Protein AF-A0A832K574-F1 (afdb_monomer)

Mean predicted aligned error: 15.3 Å

Solvent-accessible surface area (backbone atoms only — not comparable to full-atom values): 11548 Å² total; per-residue (Å²): 96,79,47,76,49,76,41,96,86,41,83,43,78,48,70,61,57,82,58,96,64,89,61,90,48,75,72,45,46,54,41,43,52,54,33,51,54,49,60,74,68,49,76,64,44,80,48,78,43,62,24,55,37,65,84,54,73,67,58,57,53,50,56,58,76,48,62,94,53,56,51,40,41,30,31,28,42,60,86,44,73,74,45,43,81,77,85,73,90,83,86,65,58,74,42,59,22,16,87,87,81,52,46,42,50,67,58,45,43,52,52,51,41,50,58,62,42,70,62,87,56,65,82,92,72,62,93,63,89,74,52,74,68,45,51,50,24,52,51,50,17,52,53,22,44,51,50,22,53,50,32,59,75,71,67,51,61,67,68,61,29,51,51,28,40,45,52,15,47,30,27,50,16,62,66,76,73,42,81,58,72,60,73,62,52,54,62,58,50,72,74,51,83,87,83,132

Sequence (196 aa):
MEETANIRGFPFVFIDTAGLRQARDEVELEGIRRSRRSLEQAEVILHVCDASLPPNPLDQTLAAECAGKPRLLVHNKCDLPRKLPPATEGRVPLVEVSCLTGMGMETLKDTLRSLAWSGEIKAESLEVAINARHQDALRRARTSTVRTLEALKTGQSLDLVALDLRIAVNALGEIVGQTATEDLLDAIFSQFCIGK

Nearest PDB structures (foldseek):
  3geh-assembly1_A-2  TM=6.667E-01  e=5.161E-07  Nostoc sp. PCC 7120 = FACHB-418
  3gee-assembly1_A-2  TM=5.983E-01  e=1.875E-05  Chlorobaculum tepidum
  6g15-assembly2_B  TM=6.039E-01  e=7.631E-03  Staphylococcus aureus subsp. aureus USA300
  6g15-assembly1_A  TM=5.437E-01  e=9.189E-03  Staphylococcus aureus subsp. aureus USA300
  6g14-assembly1_B  TM=5.041E-01  e=9.777E-03  Staphylococcus aureus subsp. aureus USA300

Structure (mmCIF, N/CA/C/O backbone):
data_AF-A0A832K574-F1
#
_entry.id   AF-A0A832K574-F1
#
loop_
_atom_site.group_PDB
_atom_site.id
_atom_site.type_symbol
_atom_site.label_atom_id
_atom_site.label_alt_id
_atom_site.label_comp_id
_atom_site.label_asym_id
_atom_site.label_entity_id
_atom_site.label_seq_id
_atom_site.pdbx_PDB_ins_code
_atom_site.Cartn_x
_atom_site.Cartn_y
_atom_site.Cartn_z
_atom_site.occupancy
_atom_site.B_iso_or_equiv
_atom_site.auth_seq_id
_atom_site.auth_comp_id
_atom_site.auth_asym_id
_atom_site.auth_atom_id
_atom_site.pdbx_PDB_model_num
ATOM 1 N N . MET A 1 1 ? 4.515 14.137 -10.351 1.00 66.19 1 MET A N 1
ATOM 2 C CA . MET A 1 1 ? 3.190 13.833 -10.935 1.00 66.19 1 MET A CA 1
ATOM 3 C C . MET A 1 1 ? 2.607 12.705 -10.104 1.00 66.19 1 MET A C 1
ATOM 5 O O . MET A 1 1 ? 3.392 11.869 -9.672 1.00 66.19 1 MET A O 1
ATOM 9 N N . GLU A 1 2 ? 1.310 12.727 -9.808 1.00 83.06 2 GLU A N 1
ATOM 10 C CA . GLU A 1 2 ? 0.655 11.671 -9.026 1.00 83.06 2 GLU A CA 1
ATOM 11 C C . GLU A 1 2 ? -0.228 10.841 -9.952 1.00 83.06 2 GLU A C 1
ATOM 13 O O . GLU A 1 2 ? -1.031 11.395 -10.703 1.00 83.06 2 GLU A O 1
ATOM 18 N N . GLU A 1 3 ? -0.075 9.525 -9.900 1.00 87.12 3 GLU A N 1
ATOM 19 C CA . GLU A 1 3 ? -0.940 8.574 -10.588 1.00 87.12 3 GLU A CA 1
ATOM 20 C C . GLU A 1 3 ? -1.568 7.623 -9.580 1.00 87.12 3 GLU A C 1
ATOM 22 O O . GLU A 1 3 ? -1.003 7.351 -8.524 1.00 87.12 3 GLU A O 1
ATOM 27 N N . THR A 1 4 ? -2.747 7.097 -9.896 1.00 89.06 4 THR A N 1
ATOM 28 C CA . THR A 1 4 ? -3.432 6.139 -9.025 1.00 89.06 4 THR A CA 1
ATOM 29 C C . THR A 1 4 ? -3.679 4.841 -9.768 1.00 89.06 4 THR A C 1
ATOM 31 O O . THR A 1 4 ? -4.021 4.847 -10.950 1.00 89.06 4 THR A O 1
ATOM 34 N N . ALA A 1 5 ? -3.508 3.716 -9.080 1.00 87.75 5 ALA A N 1
ATOM 35 C CA . ALA A 1 5 ? -3.841 2.410 -9.628 1.00 87.75 5 ALA A CA 1
ATOM 36 C C . ALA A 1 5 ? -4.374 1.480 -8.542 1.00 87.75 5 ALA A C 1
ATOM 38 O O . ALA A 1 5 ? -3.949 1.531 -7.389 1.00 87.75 5 ALA A O 1
ATOM 39 N N . ASN A 1 6 ? -5.285 0.589 -8.927 1.00 86.06 6 ASN A N 1
ATOM 40 C CA . ASN A 1 6 ? -5.706 -0.510 -8.072 1.00 86.06 6 ASN A CA 1
ATOM 41 C C . ASN A 1 6 ? -4.858 -1.748 -8.390 1.00 86.06 6 ASN A C 1
ATOM 43 O O . ASN A 1 6 ? -4.897 -2.269 -9.506 1.00 86.06 6 ASN A O 1
ATOM 47 N N . ILE A 1 7 ? -4.094 -2.220 -7.407 1.00 86.88 7 ILE A N 1
ATOM 48 C CA . ILE A 1 7 ? -3.257 -3.412 -7.526 1.00 86.88 7 ILE A CA 1
ATOM 49 C C . ILE A 1 7 ? -3.792 -4.464 -6.565 1.00 86.88 7 ILE A C 1
ATOM 51 O O . ILE A 1 7 ? -3.662 -4.344 -5.352 1.00 86.88 7 ILE A O 1
ATOM 55 N N . ARG A 1 8 ? -4.392 -5.524 -7.120 1.00 85.19 8 ARG A N 1
ATOM 56 C CA . ARG A 1 8 ? -4.940 -6.656 -6.350 1.00 85.19 8 ARG A CA 1
ATOM 57 C C . ARG A 1 8 ? -5.909 -6.231 -5.229 1.00 85.19 8 ARG A C 1
ATOM 59 O O . ARG A 1 8 ? -5.909 -6.838 -4.163 1.00 85.19 8 ARG A O 1
ATOM 66 N N . GLY A 1 9 ? -6.720 -5.201 -5.468 1.00 79.56 9 GLY A N 1
ATOM 67 C CA . GLY A 1 9 ? -7.687 -4.676 -4.499 1.00 79.56 9 GLY A CA 1
ATOM 68 C C . GLY A 1 9 ? -7.156 -3.534 -3.629 1.00 79.56 9 GLY A C 1
ATOM 69 O O . GLY A 1 9 ? -7.948 -2.904 -2.935 1.00 79.56 9 GLY A O 1
ATOM 70 N N . PHE A 1 10 ? -5.859 -3.222 -3.695 1.00 81.31 10 PHE A N 1
ATOM 71 C CA . PHE A 1 10 ? -5.243 -2.135 -2.937 1.00 81.31 10 PHE A CA 1
ATOM 72 C C . PHE A 1 10 ? -5.127 -0.867 -3.788 1.00 81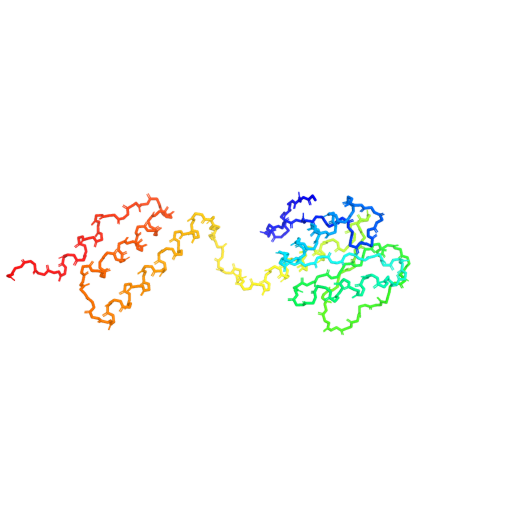.31 10 PHE A C 1
ATOM 74 O O . PHE A 1 10 ? -4.572 -0.934 -4.890 1.00 81.31 10 PHE A O 1
ATOM 81 N N . PRO A 1 11 ? -5.619 0.289 -3.311 1.00 87.12 11 PRO A N 1
ATOM 82 C CA . PRO A 1 11 ? -5.375 1.564 -3.967 1.00 87.12 11 PRO A CA 1
ATOM 83 C C . PRO A 1 11 ? -3.933 2.014 -3.703 1.00 87.12 11 PRO A C 1
ATOM 85 O O . PRO A 1 11 ? -3.531 2.200 -2.559 1.00 87.12 11 PRO A O 1
ATOM 88 N N . PHE A 1 12 ? -3.166 2.214 -4.768 1.00 88.50 12 PHE A N 1
ATOM 89 C CA . PHE A 1 12 ? -1.830 2.797 -4.720 1.00 88.50 12 PHE A CA 1
ATOM 90 C C . PHE A 1 12 ? -1.845 4.183 -5.355 1.00 88.50 12 PHE A C 1
ATOM 92 O O . PHE A 1 12 ? -2.418 4.370 -6.431 1.00 88.50 12 PHE A O 1
ATOM 99 N N . VAL A 1 13 ? -1.175 5.131 -4.700 1.00 90.69 13 VAL A N 1
ATOM 100 C CA . VAL A 1 13 ? -0.847 6.446 -5.256 1.00 90.69 13 VAL A CA 1
ATOM 101 C C . VAL A 1 13 ? 0.645 6.449 -5.571 1.00 90.69 13 VAL A C 1
ATOM 103 O O . VAL A 1 13 ? 1.485 6.386 -4.675 1.00 90.69 13 VAL A O 1
ATOM 106 N N . PHE A 1 14 ? 0.976 6.475 -6.855 1.00 89.69 14 PHE A N 1
ATOM 107 C CA . PHE A 1 14 ? 2.339 6.552 -7.354 1.00 89.69 14 PHE A CA 1
ATOM 108 C C . PHE A 1 14 ? 2.743 8.010 -7.492 1.00 89.69 14 PHE A C 1
ATOM 110 O O . PHE A 1 14 ? 2.158 8.760 -8.270 1.00 89.69 14 PHE A O 1
ATOM 117 N N . ILE A 1 15 ? 3.766 8.400 -6.740 1.00 86.75 15 ILE A N 1
ATOM 118 C CA . ILE A 1 15 ? 4.358 9.728 -6.834 1.00 86.75 15 ILE A CA 1
ATOM 119 C C . ILE A 1 15 ? 5.657 9.591 -7.610 1.00 86.75 15 ILE A C 1
ATOM 121 O O . ILE A 1 15 ? 6.616 8.983 -7.132 1.00 86.75 15 ILE A O 1
ATOM 125 N N . ASP A 1 16 ? 5.686 10.162 -8.810 1.00 80.94 16 ASP A N 1
ATOM 126 C CA . ASP A 1 16 ? 6.912 10.207 -9.592 1.00 80.94 16 ASP A CA 1
ATOM 127 C C . ASP A 1 16 ? 7.914 11.166 -8.934 1.00 80.94 16 ASP A C 1
ATOM 129 O O . ASP A 1 16 ? 7.613 12.344 -8.698 1.00 80.94 16 ASP A O 1
ATOM 133 N N . THR A 1 17 ? 9.105 10.651 -8.634 1.00 72.94 17 THR A N 1
ATOM 134 C CA . THR A 1 17 ? 10.235 11.466 -8.178 1.00 72.94 17 THR A CA 1
ATOM 135 C C . THR A 1 17 ? 11.005 11.881 -9.417 1.00 72.94 17 THR A C 1
ATOM 137 O O . THR A 1 17 ? 11.243 11.050 -10.285 1.00 72.94 17 THR A O 1
ATOM 140 N N . ALA A 1 18 ? 11.436 13.137 -9.518 1.00 58.12 18 ALA A N 1
ATOM 141 C CA . ALA A 1 18 ? 12.085 13.672 -10.724 1.00 58.12 18 ALA A CA 1
ATOM 142 C C . ALA A 1 18 ? 13.471 13.047 -11.045 1.00 58.12 18 ALA A C 1
ATOM 144 O O . ALA A 1 18 ? 14.272 13.627 -11.771 1.00 58.12 18 ALA A O 1
ATOM 145 N N . GLY A 1 19 ? 13.780 11.865 -10.504 1.00 59.78 19 GLY A N 1
ATOM 146 C CA . GLY A 1 19 ? 15.111 11.304 -10.397 1.00 59.78 19 GLY A CA 1
ATOM 147 C C . GLY A 1 19 ? 15.879 12.033 -9.300 1.00 59.78 19 GLY A C 1
ATOM 148 O O . GLY A 1 19 ? 16.098 13.237 -9.358 1.00 59.78 19 GLY A O 1
ATOM 149 N N . LEU A 1 20 ? 16.330 11.305 -8.284 1.00 58.47 20 LEU A N 1
ATOM 150 C CA . LEU A 1 20 ? 17.141 11.866 -7.199 1.00 58.47 20 LEU A CA 1
ATOM 151 C C . LEU A 1 20 ? 18.612 11.984 -7.636 1.00 58.47 20 LEU A C 1
ATOM 153 O O . LEU A 1 20 ? 19.505 11.344 -7.086 1.00 58.47 20 LEU A O 1
ATOM 157 N N . ARG A 1 21 ? 18.859 12.749 -8.702 1.00 56.97 21 ARG A N 1
ATOM 158 C CA . ARG A 1 21 ? 20.202 13.030 -9.234 1.00 56.97 21 ARG A CA 1
ATOM 159 C C . ARG A 1 21 ? 20.696 14.384 -8.717 1.00 56.97 21 ARG A C 1
ATOM 161 O O . ARG A 1 21 ? 19.916 15.172 -8.197 1.00 56.97 21 ARG A O 1
ATOM 168 N N . GLN A 1 22 ? 21.998 14.651 -8.838 1.00 52.78 22 GLN A N 1
ATOM 169 C CA . GLN A 1 22 ? 22.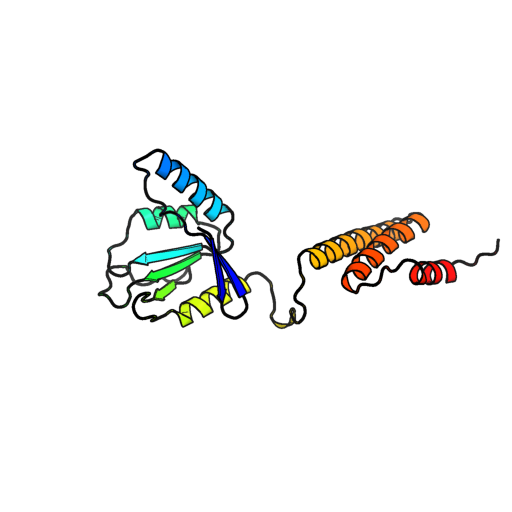557 15.970 -8.517 1.00 52.78 22 GLN A CA 1
ATOM 170 C C . GLN A 1 22 ? 21.972 17.041 -9.448 1.00 52.78 22 GLN A C 1
ATOM 172 O O . GLN A 1 22 ? 22.061 16.897 -10.668 1.00 52.78 22 GLN A O 1
ATOM 177 N N . ALA A 1 23 ? 21.420 18.101 -8.850 1.00 52.38 23 ALA A N 1
ATOM 178 C CA . ALA A 1 23 ? 20.881 19.252 -9.565 1.00 52.38 23 ALA A CA 1
ATOM 179 C C . ALA A 1 23 ? 21.963 19.957 -10.386 1.00 52.38 23 ALA A C 1
ATOM 181 O O . ALA A 1 23 ? 23.080 20.163 -9.905 1.00 52.38 23 ALA A O 1
ATOM 182 N N . ARG A 1 24 ? 21.600 20.373 -11.594 1.00 54.22 24 ARG A N 1
ATOM 183 C CA . ARG A 1 24 ? 22.390 21.233 -12.474 1.00 54.22 24 ARG A CA 1
ATOM 184 C C . ARG A 1 24 ? 21.865 22.671 -12.486 1.00 54.22 24 ARG A C 1
ATOM 186 O O . ARG A 1 24 ? 22.665 23.558 -12.739 1.00 54.22 24 ARG A O 1
ATOM 193 N N . ASP A 1 25 ? 20.592 22.890 -12.130 1.00 57.97 25 ASP A N 1
ATOM 194 C CA . ASP A 1 25 ? 19.932 24.208 -12.087 1.00 57.97 25 ASP A CA 1
ATOM 195 C C . ASP A 1 25 ? 18.935 24.369 -10.914 1.00 57.97 25 ASP A C 1
ATOM 197 O O . ASP A 1 25 ? 18.502 23.399 -10.286 1.00 57.97 25 ASP A O 1
ATOM 201 N N . GLU A 1 26 ? 18.521 25.612 -10.630 1.00 62.22 26 GLU A N 1
ATOM 202 C CA . GLU A 1 26 ? 17.614 25.979 -9.521 1.00 62.22 26 GLU A CA 1
ATOM 203 C C . GLU A 1 26 ? 16.232 25.298 -9.584 1.00 62.22 26 GLU A C 1
ATOM 205 O O . GLU A 1 26 ? 15.664 24.933 -8.551 1.00 62.22 26 GLU A O 1
ATOM 210 N N . VAL A 1 27 ? 15.701 25.068 -10.789 1.00 64.44 27 VAL A N 1
ATOM 211 C CA . VAL A 1 27 ? 14.436 24.333 -10.989 1.00 64.44 27 VAL A CA 1
ATOM 212 C C . VAL A 1 27 ? 14.586 22.865 -10.571 1.00 64.44 27 VAL A C 1
ATOM 214 O O . VAL A 1 27 ? 13.681 22.280 -9.974 1.00 64.44 27 VAL A O 1
ATOM 217 N N . GLU A 1 28 ? 15.753 22.276 -10.832 1.00 66.50 28 GLU A N 1
ATOM 218 C CA . GLU A 1 28 ? 16.068 20.890 -10.483 1.00 66.50 28 GLU A CA 1
ATOM 219 C C . GLU A 1 28 ? 16.279 20.736 -8.967 1.00 66.50 28 GLU A C 1
ATOM 221 O O . GLU A 1 28 ? 15.849 19.748 -8.374 1.00 66.50 28 GLU A O 1
ATOM 226 N N . LEU A 1 29 ? 16.823 21.764 -8.304 1.00 70.12 29 LEU A N 1
ATOM 227 C CA . LEU A 1 29 ? 16.909 21.864 -6.841 1.00 70.12 29 LEU A CA 1
ATOM 228 C C . LEU A 1 29 ? 15.532 21.797 -6.160 1.00 70.12 29 LEU A C 1
ATOM 230 O O . LEU A 1 29 ? 15.360 21.061 -5.183 1.00 70.12 29 LEU A O 1
ATOM 234 N N . GLU A 1 30 ? 14.540 22.525 -6.676 1.00 70.88 30 GLU A N 1
ATOM 235 C CA . GLU A 1 30 ? 13.166 22.453 -6.164 1.00 70.88 30 GLU A CA 1
ATOM 236 C C . GLU A 1 30 ? 12.519 21.087 -6.468 1.00 70.88 30 GLU A C 1
ATOM 238 O O . GLU A 1 30 ? 11.806 20.528 -5.628 1.00 70.88 30 GLU A O 1
ATOM 243 N N . GLY A 1 31 ? 12.844 20.485 -7.618 1.00 69.94 31 GLY A N 1
ATOM 244 C CA . GLY A 1 31 ? 12.457 19.113 -7.962 1.00 69.94 31 GLY A CA 1
ATOM 245 C C . GLY A 1 31 ? 12.987 18.065 -6.974 1.00 69.94 31 GLY A C 1
ATOM 246 O O . GLY A 1 31 ? 12.243 17.176 -6.544 1.00 69.94 31 GLY A O 1
ATOM 247 N N . ILE A 1 32 ? 14.240 18.201 -6.533 1.00 72.44 32 ILE A N 1
ATOM 248 C CA . ILE A 1 32 ? 14.848 17.326 -5.520 1.00 72.44 32 ILE A CA 1
ATOM 249 C C . ILE A 1 32 ? 14.190 17.529 -4.154 1.00 72.44 32 ILE A C 1
ATOM 251 O O . ILE A 1 32 ? 13.885 16.547 -3.476 1.00 72.44 32 ILE A O 1
ATOM 255 N N . ARG A 1 33 ? 13.918 18.777 -3.745 1.00 75.06 33 ARG A N 1
ATOM 256 C CA . ARG A 1 33 ? 13.219 19.058 -2.476 1.00 75.06 33 ARG A CA 1
ATOM 257 C C . ARG A 1 33 ? 11.840 18.408 -2.431 1.00 75.06 33 ARG A C 1
ATOM 259 O O . ARG A 1 33 ? 11.503 17.760 -1.440 1.00 75.06 33 ARG A O 1
ATOM 266 N N . ARG A 1 34 ? 11.063 18.530 -3.511 1.00 76.69 34 ARG A N 1
ATOM 267 C CA . ARG A 1 34 ? 9.754 17.869 -3.636 1.00 76.69 34 ARG A CA 1
ATOM 268 C C . ARG A 1 34 ? 9.872 16.346 -3.612 1.00 76.69 34 ARG A C 1
ATOM 270 O O . ARG A 1 34 ? 9.084 15.689 -2.933 1.00 76.69 34 ARG A O 1
ATOM 277 N N . SER A 1 35 ? 10.878 15.794 -4.288 1.00 78.19 35 SER A N 1
ATOM 278 C CA . SER A 1 35 ? 11.135 14.350 -4.297 1.00 78.19 35 SER A CA 1
ATOM 279 C C . SER A 1 35 ? 11.495 13.827 -2.900 1.00 78.19 35 SER A C 1
ATOM 281 O O . SER A 1 35 ? 10.954 12.810 -2.478 1.00 78.19 35 SER A O 1
ATOM 283 N N . ARG A 1 36 ? 12.315 14.557 -2.129 1.00 78.12 36 ARG A N 1
ATOM 284 C CA . ARG A 1 36 ? 12.644 14.207 -0.734 1.00 78.12 36 ARG A CA 1
ATOM 285 C C . ARG A 1 36 ? 11.432 14.253 0.195 1.00 78.12 36 ARG A C 1
ATOM 287 O O . ARG A 1 36 ? 11.224 13.311 0.949 1.00 78.12 36 ARG A O 1
ATOM 294 N N . ARG A 1 37 ? 10.581 15.280 0.092 1.00 80.31 37 ARG A N 1
ATOM 295 C CA . ARG A 1 37 ? 9.325 15.332 0.866 1.00 80.31 37 ARG A CA 1
ATOM 296 C C . ARG A 1 37 ? 8.401 14.156 0.530 1.00 80.31 37 ARG A C 1
ATOM 298 O O . ARG A 1 37 ? 7.780 13.582 1.417 1.00 80.31 37 ARG A O 1
ATOM 305 N N . SER A 1 38 ? 8.339 13.778 -0.746 1.00 82.25 38 SER A N 1
ATOM 306 C CA . SER A 1 38 ? 7.547 12.625 -1.190 1.00 82.25 38 SER A CA 1
ATOM 307 C C . SER A 1 38 ? 8.099 11.319 -0.610 1.00 82.25 38 SER A C 1
ATOM 309 O O . SER A 1 38 ? 7.333 10.504 -0.105 1.00 82.25 38 SER A O 1
ATOM 311 N N . LEU A 1 39 ? 9.428 11.150 -0.581 1.00 80.38 39 LEU A N 1
ATOM 312 C CA . LEU A 1 39 ? 10.076 10.019 0.092 1.00 80.38 39 LEU A CA 1
ATOM 313 C C . LEU A 1 39 ? 9.783 9.986 1.594 1.00 80.38 39 LEU A C 1
ATOM 315 O O . LEU A 1 39 ? 9.558 8.905 2.128 1.00 80.38 39 LEU A O 1
ATOM 319 N N . GLU A 1 40 ? 9.752 11.132 2.283 1.00 80.19 40 GLU A N 1
ATOM 320 C CA . GLU A 1 40 ? 9.408 11.231 3.713 1.00 80.19 40 GLU A CA 1
ATOM 321 C C . GLU A 1 40 ? 7.956 10.837 4.007 1.00 80.19 40 GLU A C 1
ATOM 323 O O . GLU A 1 40 ? 7.687 10.255 5.058 1.00 80.19 40 GLU A O 1
ATOM 328 N N . GLN A 1 41 ? 7.032 11.075 3.078 1.00 82.25 41 GLN A N 1
ATOM 329 C CA . GLN A 1 41 ? 5.618 10.714 3.226 1.00 82.25 41 GLN A CA 1
ATOM 330 C C . GLN A 1 41 ? 5.296 9.304 2.715 1.00 82.25 41 GLN A C 1
ATOM 332 O O . GLN A 1 41 ? 4.298 8.725 3.129 1.00 82.25 41 GLN A O 1
ATOM 337 N N . ALA A 1 42 ? 6.143 8.731 1.855 1.00 84.88 42 ALA A N 1
ATOM 338 C CA . ALA A 1 42 ? 5.905 7.422 1.261 1.00 84.88 42 ALA A CA 1
ATOM 339 C C . ALA A 1 42 ? 5.829 6.300 2.311 1.00 84.88 42 ALA A C 1
ATOM 341 O O . ALA A 1 42 ? 6.722 6.159 3.156 1.00 84.88 42 ALA A O 1
ATOM 342 N N . GLU A 1 43 ? 4.787 5.476 2.202 1.00 85.81 43 GLU A N 1
ATOM 343 C CA . GLU A 1 43 ? 4.595 4.251 2.992 1.00 85.81 43 GLU A CA 1
ATOM 344 C C . GLU A 1 43 ? 5.422 3.081 2.440 1.00 85.81 43 GLU A C 1
ATOM 346 O O . GLU A 1 43 ? 5.911 2.244 3.195 1.00 85.81 43 GLU A O 1
ATOM 351 N N . VAL A 1 44 ? 5.624 3.048 1.119 1.00 87.38 44 VAL A N 1
ATOM 352 C CA . VAL A 1 44 ? 6.452 2.061 0.417 1.00 87.38 44 VAL A CA 1
ATOM 353 C C . VAL A 1 44 ? 7.291 2.770 -0.640 1.00 87.38 44 VAL A C 1
ATOM 355 O O . VAL A 1 44 ? 6.794 3.620 -1.375 1.00 87.38 44 VAL A O 1
ATOM 358 N N . ILE A 1 45 ? 8.567 2.398 -0.739 1.00 88.56 45 ILE A N 1
ATOM 359 C CA . ILE A 1 45 ? 9.507 2.949 -1.720 1.00 88.56 45 ILE A CA 1
ATOM 360 C C . ILE A 1 45 ? 9.751 1.924 -2.825 1.00 88.56 45 ILE A C 1
ATOM 362 O O . ILE A 1 45 ? 10.265 0.835 -2.563 1.00 88.56 45 ILE A O 1
ATOM 366 N N . LEU A 1 46 ? 9.427 2.293 -4.065 1.00 89.56 46 LEU A N 1
ATOM 367 C CA . LEU A 1 46 ? 9.724 1.501 -5.257 1.00 89.56 46 LEU A CA 1
ATOM 368 C C . LEU A 1 46 ? 11.053 1.958 -5.869 1.00 89.56 46 LEU A C 1
ATOM 370 O O . LEU A 1 46 ? 11.111 2.964 -6.573 1.00 89.56 46 LEU A O 1
ATOM 374 N N . HIS A 1 47 ? 12.136 1.236 -5.589 1.00 88.38 47 HIS A N 1
ATOM 375 C CA . HIS A 1 47 ? 13.466 1.578 -6.093 1.00 88.38 47 HIS A CA 1
ATOM 376 C C . HIS A 1 47 ? 13.723 0.841 -7.405 1.00 88.38 47 HIS A C 1
ATOM 378 O O . HIS A 1 47 ? 14.022 -0.349 -7.404 1.00 88.38 47 HIS A O 1
ATOM 384 N N . VAL A 1 48 ? 13.590 1.549 -8.526 1.00 89.25 48 VAL A N 1
ATOM 385 C CA . VAL A 1 48 ? 13.759 0.973 -9.866 1.00 89.25 48 VAL A CA 1
ATOM 386 C C . VAL A 1 48 ? 15.190 1.179 -10.366 1.00 89.25 48 VAL A C 1
ATOM 388 O O . VAL A 1 48 ? 15.628 2.311 -10.556 1.00 89.25 48 VAL A O 1
ATOM 391 N N . CYS A 1 49 ? 15.892 0.080 -10.632 1.00 87.88 49 CYS A N 1
ATOM 392 C CA . CYS A 1 49 ? 17.243 0.049 -11.187 1.00 87.88 49 CYS A CA 1
ATOM 393 C C . CYS A 1 49 ? 17.246 -0.626 -12.564 1.00 87.88 49 CYS A C 1
ATOM 395 O O . CYS A 1 49 ? 16.458 -1.529 -12.833 1.00 87.88 49 CYS A O 1
ATOM 397 N N . ASP A 1 50 ? 18.159 -0.212 -13.438 1.00 90.94 50 ASP A N 1
ATOM 398 C CA . ASP A 1 50 ? 18.374 -0.847 -14.740 1.00 90.94 50 ASP A CA 1
ATOM 399 C C . ASP A 1 50 ? 19.329 -2.043 -14.596 1.00 90.94 50 ASP A C 1
ATOM 401 O O . ASP A 1 50 ? 20.520 -1.864 -14.341 1.00 90.94 50 ASP A O 1
ATOM 405 N N . ALA A 1 51 ? 18.818 -3.261 -14.786 1.00 91.94 51 ALA A N 1
ATOM 406 C CA . ALA A 1 51 ? 19.580 -4.503 -14.662 1.00 91.94 51 ALA A CA 1
ATOM 407 C C . ALA A 1 51 ? 20.697 -4.655 -15.705 1.00 91.94 51 ALA A C 1
ATOM 409 O O . ALA A 1 51 ? 21.629 -5.437 -15.494 1.00 91.94 51 ALA A O 1
ATOM 410 N N . SER A 1 52 ? 20.616 -3.914 -16.814 1.00 92.00 52 SER A N 1
ATOM 411 C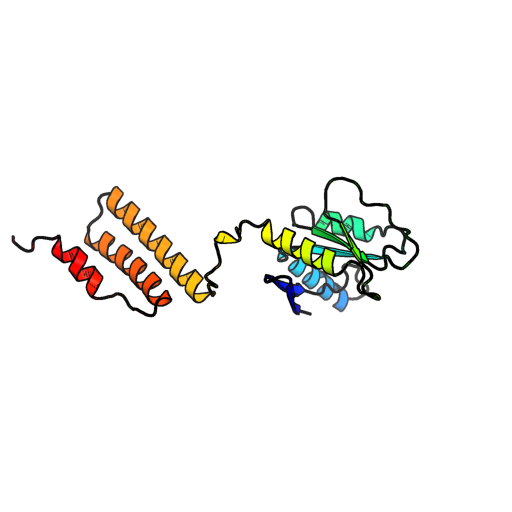 CA . SER A 1 52 ? 21.566 -3.968 -17.931 1.00 92.00 52 SER A CA 1
ATOM 412 C C . SER A 1 52 ? 22.791 -3.065 -17.750 1.00 92.00 52 SER A C 1
ATOM 414 O O . SER A 1 52 ? 23.718 -3.091 -18.570 1.00 92.00 52 SER A O 1
ATOM 416 N N . LEU A 1 53 ? 22.822 -2.277 -16.671 1.00 90.69 53 LEU A N 1
ATOM 417 C CA . LEU A 1 53 ? 23.901 -1.351 -16.333 1.00 90.69 53 LEU A CA 1
ATOM 418 C C . LEU A 1 53 ? 24.679 -1.817 -15.090 1.00 90.69 53 LEU A C 1
ATOM 420 O O . LEU A 1 53 ? 24.143 -2.553 -14.261 1.00 90.69 53 LEU A O 1
ATOM 424 N N . PRO A 1 54 ? 25.963 -1.433 -14.954 1.00 87.00 54 PRO A N 1
ATOM 425 C CA . PRO A 1 54 ? 26.702 -1.668 -13.718 1.00 87.00 54 PRO A CA 1
ATOM 426 C C . PRO A 1 54 ? 26.089 -0.865 -12.553 1.00 87.00 54 PRO A C 1
ATOM 428 O O . PRO A 1 54 ? 25.411 0.137 -12.796 1.00 87.00 54 PRO A O 1
ATOM 431 N N . PRO A 1 55 ? 26.353 -1.259 -11.292 1.00 82.44 55 PRO A N 1
ATOM 432 C CA . PRO A 1 55 ? 25.839 -0.560 -10.117 1.00 82.44 55 PRO A CA 1
ATOM 433 C C . PRO A 1 55 ? 26.158 0.936 -10.145 1.00 82.44 55 PRO A C 1
ATOM 435 O O . PRO A 1 55 ? 27.316 1.330 -10.298 1.00 82.44 55 PRO A O 1
ATOM 438 N N . ASN A 1 56 ? 25.137 1.770 -9.963 1.00 79.38 56 ASN A N 1
ATOM 439 C CA . ASN A 1 56 ? 25.307 3.211 -9.862 1.00 79.38 56 ASN A CA 1
ATOM 440 C C . ASN 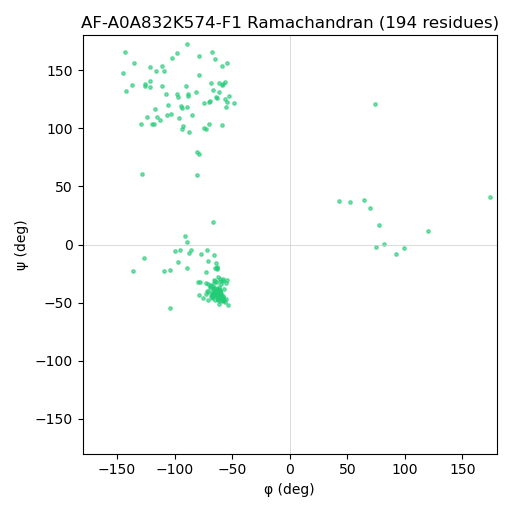A 1 56 ? 25.575 3.597 -8.394 1.00 79.38 56 ASN A C 1
ATOM 442 O O . ASN A 1 56 ? 24.778 3.243 -7.524 1.00 79.38 56 ASN A O 1
ATOM 446 N N . PRO A 1 57 ? 26.645 4.352 -8.085 1.00 74.50 57 PRO A N 1
ATOM 447 C CA . PRO A 1 57 ? 26.897 4.846 -6.731 1.00 74.50 57 PRO A CA 1
ATOM 448 C C . PRO A 1 57 ? 25.721 5.629 -6.122 1.00 74.50 57 PRO A C 1
ATOM 450 O O . PRO A 1 57 ? 25.503 5.553 -4.915 1.00 74.50 57 PRO A O 1
ATOM 453 N N . LEU A 1 58 ? 24.919 6.320 -6.945 1.00 71.75 58 LEU A N 1
ATOM 454 C CA . LEU A 1 58 ? 23.723 7.038 -6.484 1.00 71.75 58 LEU A CA 1
ATOM 455 C C . LEU A 1 58 ? 22.662 6.098 -5.890 1.00 71.75 58 LEU A C 1
ATOM 457 O O . LEU A 1 58 ? 21.991 6.475 -4.932 1.00 71.75 58 LEU A O 1
ATOM 461 N N . ASP A 1 59 ? 22.545 4.864 -6.390 1.00 74.06 59 ASP A N 1
ATOM 462 C CA . ASP A 1 59 ? 21.596 3.883 -5.848 1.00 74.06 59 ASP A CA 1
ATOM 463 C C . ASP A 1 59 ? 21.961 3.481 -4.412 1.00 74.06 59 ASP A C 1
ATOM 465 O O . ASP A 1 59 ? 21.078 3.212 -3.598 1.00 74.06 59 ASP A O 1
ATOM 469 N N . GLN A 1 60 ? 23.252 3.494 -4.062 1.00 70.12 60 GLN A N 1
ATOM 470 C CA . GLN A 1 60 ? 23.707 3.213 -2.697 1.00 70.12 60 GLN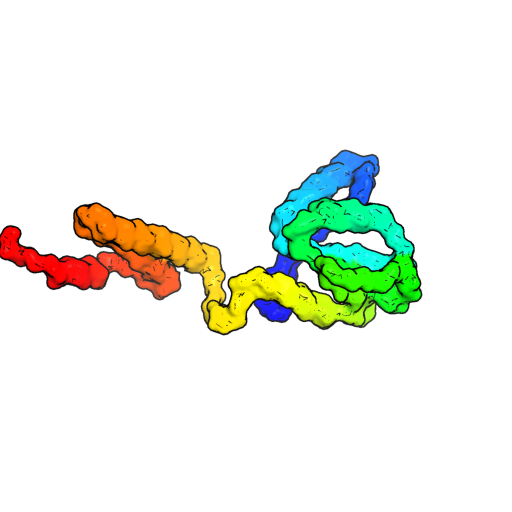 A CA 1
ATOM 471 C C . GLN A 1 60 ? 23.357 4.358 -1.742 1.00 70.12 60 GLN A C 1
ATOM 473 O O . GLN A 1 60 ? 22.926 4.112 -0.616 1.00 70.12 60 GLN A O 1
ATOM 478 N N . THR A 1 61 ? 23.491 5.608 -2.195 1.00 72.06 61 THR A N 1
ATOM 479 C CA . THR A 1 61 ? 23.085 6.787 -1.417 1.00 72.06 61 THR A CA 1
ATOM 480 C C . THR A 1 61 ? 21.581 6.777 -1.158 1.00 72.06 61 THR A C 1
ATOM 482 O O . THR A 1 61 ? 21.156 6.954 -0.019 1.00 72.06 61 THR A O 1
ATOM 485 N N . LEU A 1 62 ? 20.775 6.471 -2.177 1.00 72.75 62 LEU A N 1
ATOM 486 C CA . LEU A 1 62 ? 19.324 6.335 -2.033 1.00 72.75 62 LEU A CA 1
ATOM 487 C C . LEU A 1 62 ? 18.933 5.199 -1.103 1.00 72.75 62 LEU A C 1
ATOM 489 O O . LEU A 1 62 ? 18.037 5.353 -0.274 1.00 72.75 62 LEU A O 1
ATOM 493 N N . ALA A 1 63 ? 19.643 4.075 -1.180 1.00 72.75 63 ALA A N 1
ATOM 494 C CA . ALA A 1 63 ? 19.415 2.969 -0.272 1.00 72.75 63 ALA A CA 1
ATOM 495 C C . ALA A 1 63 ? 19.637 3.359 1.201 1.00 72.75 63 ALA A C 1
ATOM 497 O O . ALA A 1 63 ? 18.951 2.805 2.063 1.00 72.75 63 ALA A O 1
ATOM 498 N N . ALA A 1 64 ? 20.556 4.293 1.476 1.00 73.75 64 ALA A N 1
ATOM 499 C CA . ALA A 1 64 ? 20.798 4.846 2.805 1.00 73.75 64 ALA A CA 1
ATOM 500 C C . ALA A 1 64 ? 19.754 5.904 3.207 1.00 73.75 64 ALA A C 1
ATOM 502 O O . ALA A 1 64 ? 19.253 5.847 4.326 1.00 73.75 64 ALA A O 1
ATOM 503 N N . GLU A 1 65 ? 19.372 6.818 2.304 1.00 73.06 65 GLU A N 1
ATOM 504 C CA . GLU A 1 65 ? 18.316 7.820 2.557 1.00 73.06 65 GLU A CA 1
ATOM 505 C C . GLU A 1 65 ? 16.953 7.161 2.853 1.00 73.06 65 GLU A C 1
ATOM 507 O O . GLU A 1 65 ? 16.150 7.687 3.616 1.00 73.06 65 GLU A O 1
ATOM 512 N N . CYS A 1 66 ? 16.711 5.975 2.290 1.00 72.56 66 CYS A N 1
ATOM 513 C CA . CYS A 1 66 ? 15.481 5.203 2.468 1.00 72.56 66 CYS A CA 1
ATOM 514 C C . CYS A 1 66 ? 15.533 4.210 3.649 1.00 72.56 66 CYS A C 1
ATOM 516 O O . CYS A 1 66 ? 14.644 3.362 3.778 1.00 72.56 66 CYS A O 1
ATOM 518 N N . ALA A 1 67 ? 16.582 4.241 4.477 1.00 70.06 67 ALA A N 1
ATOM 519 C CA . ALA A 1 67 ? 16.733 3.311 5.592 1.00 70.06 67 ALA A CA 1
ATOM 520 C C . ALA A 1 67 ? 15.607 3.500 6.629 1.00 70.06 67 ALA A C 1
ATOM 522 O O . ALA A 1 67 ? 15.373 4.602 7.114 1.00 70.06 67 ALA A O 1
ATOM 523 N N . GLY A 1 68 ? 14.912 2.412 6.978 1.00 73.75 68 GLY A N 1
ATOM 524 C CA . GLY A 1 68 ? 13.810 2.419 7.953 1.00 73.75 68 GLY A CA 1
ATOM 525 C C . GLY A 1 68 ? 12.402 2.451 7.352 1.00 73.75 68 GLY A C 1
ATOM 526 O O . GLY A 1 68 ? 11.435 2.348 8.102 1.00 73.75 68 GLY A O 1
ATOM 527 N N . LYS A 1 69 ? 12.268 2.532 6.022 1.00 79.25 69 LYS A N 1
ATOM 528 C CA . LYS A 1 69 ? 10.981 2.418 5.320 1.00 79.25 69 LYS A CA 1
ATOM 529 C C . LYS A 1 69 ? 10.867 1.104 4.542 1.00 79.25 69 LYS A C 1
ATOM 531 O O . LYS A 1 69 ? 11.888 0.614 4.048 1.00 79.25 69 LYS A O 1
ATOM 536 N N . PRO A 1 70 ? 9.653 0.542 4.383 1.00 84.19 70 PRO A N 1
ATOM 537 C CA . PRO A 1 70 ? 9.420 -0.565 3.464 1.00 84.19 70 PRO A CA 1
ATOM 538 C C . PRO A 1 70 ? 9.908 -0.204 2.059 1.00 84.19 70 PRO A C 1
ATOM 540 O O . PRO A 1 70 ? 9.493 0.797 1.473 1.00 84.19 70 PRO A O 1
ATOM 543 N N . ARG A 1 71 ? 10.812 -1.018 1.516 1.00 86.00 71 ARG A N 1
ATOM 544 C CA . ARG A 1 71 ? 11.415 -0.806 0.198 1.00 86.00 71 ARG A CA 1
ATOM 545 C C . ARG A 1 71 ? 11.228 -2.049 -0.657 1.00 86.00 71 ARG A C 1
ATOM 547 O O . ARG A 1 71 ? 11.433 -3.157 -0.174 1.00 86.00 71 ARG A O 1
ATOM 554 N N . LEU A 1 72 ? 10.895 -1.848 -1.925 1.00 89.19 72 LEU A N 1
ATOM 555 C CA . LEU A 1 72 ? 10.879 -2.871 -2.961 1.00 89.19 72 LEU A CA 1
ATOM 556 C C . LEU A 1 72 ? 11.910 -2.508 -4.022 1.00 89.19 72 LEU A C 1
ATOM 558 O O . LEU A 1 72 ? 11.793 -1.469 -4.671 1.00 89.19 72 LEU A O 1
ATOM 562 N N . LEU A 1 73 ? 12.923 -3.354 -4.182 1.00 89.56 73 LEU A N 1
ATOM 563 C CA . LEU A 1 73 ? 13.897 -3.208 -5.254 1.00 89.56 73 LEU A CA 1
ATOM 564 C C . LEU A 1 73 ? 13.310 -3.804 -6.539 1.00 89.56 73 LEU A C 1
ATOM 566 O O . LEU A 1 73 ? 12.790 -4.920 -6.535 1.00 89.56 73 LEU A O 1
ATOM 570 N N . VAL A 1 74 ? 13.392 -3.061 -7.638 1.00 91.88 74 VAL A N 1
ATOM 571 C CA . VAL A 1 74 ? 12.892 -3.475 -8.950 1.00 91.88 74 VAL A CA 1
ATOM 572 C C . VAL A 1 74 ? 14.025 -3.400 -9.955 1.00 91.88 74 VAL A C 1
ATOM 574 O O . VAL A 1 74 ? 14.465 -2.319 -10.332 1.00 91.88 74 VAL A O 1
ATOM 577 N N . HIS A 1 75 ? 14.492 -4.552 -10.414 1.00 92.81 75 HIS A N 1
ATOM 578 C CA . HIS A 1 75 ? 15.460 -4.639 -11.500 1.00 92.81 75 HIS A CA 1
ATOM 579 C C . HIS A 1 75 ? 14.711 -4.660 -12.832 1.00 92.81 75 HIS A C 1
ATOM 581 O O . HIS A 1 75 ? 14.223 -5.701 -13.266 1.00 92.81 75 HIS A O 1
ATOM 587 N N . ASN A 1 76 ? 14.594 -3.493 -13.459 1.00 93.31 76 ASN A N 1
ATOM 588 C CA . ASN A 1 76 ? 13.989 -3.337 -14.773 1.00 93.31 76 ASN A CA 1
ATOM 589 C C . ASN A 1 76 ? 14.961 -3.755 -15.891 1.00 93.31 76 ASN A C 1
ATOM 591 O O . ASN A 1 76 ? 16.176 -3.768 -15.702 1.00 93.31 76 ASN A O 1
ATOM 595 N N . LYS A 1 77 ? 14.417 -4.014 -17.083 1.00 94.81 77 LYS A N 1
ATOM 596 C CA . LYS A 1 77 ? 15.125 -4.456 -18.291 1.00 94.81 77 LYS A CA 1
ATOM 597 C C . LYS A 1 77 ? 15.777 -5.832 -18.146 1.00 94.81 77 LYS A C 1
ATOM 599 O O . LYS A 1 77 ? 16.872 -6.060 -18.656 1.00 94.81 77 LYS A O 1
ATOM 604 N N . CYS A 1 78 ? 15.109 -6.762 -17.457 1.00 93.19 78 CYS A N 1
ATOM 605 C CA . CYS A 1 78 ? 15.577 -8.149 -17.345 1.00 93.19 78 CYS A CA 1
ATOM 606 C C . CYS A 1 78 ? 15.575 -8.917 -18.684 1.00 93.19 78 CYS A C 1
ATOM 608 O O . CYS A 1 78 ? 16.134 -10.006 -18.766 1.00 93.19 78 CYS A O 1
ATOM 610 N N . ASP A 1 79 ? 14.992 -8.338 -19.739 1.00 93.00 79 ASP A N 1
ATOM 611 C CA . ASP A 1 79 ? 15.108 -8.802 -21.125 1.00 93.00 79 ASP A CA 1
ATOM 612 C C . ASP A 1 79 ? 16.505 -8.576 -21.738 1.00 93.00 79 ASP A C 1
ATOM 614 O O . ASP A 1 79 ? 16.828 -9.169 -22.768 1.00 93.00 79 ASP A O 1
ATOM 618 N N . LEU A 1 80 ? 17.352 -7.755 -21.109 1.00 94.06 80 LEU A N 1
ATOM 619 C CA . LEU A 1 80 ? 18.715 -7.466 -21.554 1.00 94.06 80 LEU A CA 1
ATOM 620 C C . LEU A 1 80 ? 19.770 -8.243 -20.743 1.00 94.06 80 LEU A C 1
ATOM 622 O O . LEU A 1 80 ? 19.512 -8.655 -19.610 1.00 94.06 80 LEU A O 1
ATOM 626 N N . PRO A 1 81 ? 21.004 -8.401 -21.271 1.00 92.38 81 PRO A N 1
ATOM 627 C CA . PRO A 1 81 ? 22.097 -9.022 -20.530 1.00 92.38 81 PRO A CA 1
ATOM 628 C C . PRO A 1 81 ? 22.373 -8.319 -19.198 1.00 92.38 81 PRO A C 1
ATOM 630 O O . PRO A 1 81 ? 22.649 -7.117 -19.149 1.00 92.38 81 PRO A O 1
ATOM 633 N N . ARG A 1 82 ? 22.339 -9.099 -18.117 1.00 90.62 82 ARG A N 1
ATOM 634 C CA . ARG A 1 82 ? 22.509 -8.622 -16.745 1.00 90.62 82 ARG A CA 1
ATOM 635 C C . ARG A 1 82 ? 23.922 -8.087 -16.492 1.00 90.62 82 ARG A C 1
ATOM 637 O O . ARG A 1 82 ? 24.908 -8.764 -16.779 1.00 90.62 82 ARG A O 1
ATOM 644 N N . LYS A 1 83 ? 24.006 -6.909 -15.868 1.00 90.44 83 LYS A N 1
ATOM 645 C CA . LYS A 1 83 ? 25.247 -6.307 -15.342 1.00 90.44 83 LYS A CA 1
ATOM 646 C C . LYS A 1 83 ? 25.168 -5.909 -13.865 1.00 90.44 83 LYS A C 1
ATOM 648 O O . LYS A 1 83 ? 26.208 -5.646 -13.263 1.00 90.44 83 LYS A O 1
ATOM 653 N N . LEU A 1 84 ? 23.974 -5.901 -13.268 1.00 83.19 84 LEU A N 1
ATOM 654 C CA . LEU A 1 84 ? 23.811 -5.772 -11.818 1.00 83.19 84 LEU A CA 1
ATOM 655 C C . LEU A 1 84 ? 24.078 -7.106 -11.103 1.00 83.19 84 LEU A C 1
ATOM 657 O O . LEU A 1 84 ? 23.715 -8.164 -11.628 1.00 83.19 84 LEU A O 1
ATOM 661 N N . PRO A 1 85 ? 24.654 -7.086 -9.889 1.00 75.25 85 PRO A N 1
ATOM 662 C CA . PRO A 1 85 ? 24.832 -8.296 -9.098 1.00 75.25 85 PRO A CA 1
ATOM 663 C C . PRO A 1 85 ? 23.484 -8.995 -8.816 1.00 75.25 85 PRO A C 1
ATOM 665 O O . PRO A 1 85 ? 22.426 -8.348 -8.826 1.00 75.25 85 PRO A O 1
ATOM 668 N N . PRO A 1 86 ? 23.488 -10.327 -8.606 1.00 67.50 86 PRO A N 1
ATOM 669 C CA . PRO A 1 86 ? 22.337 -11.058 -8.075 1.00 67.50 86 PRO A CA 1
ATOM 670 C C . PRO A 1 86 ? 21.859 -10.448 -6.757 1.00 67.50 86 PRO A C 1
ATOM 672 O O . PRO A 1 86 ? 22.626 -9.772 -6.068 1.00 67.50 86 PRO A O 1
ATOM 675 N N . ALA A 1 87 ? 20.582 -10.673 -6.430 1.00 63.41 87 ALA A N 1
ATOM 676 C CA . ALA A 1 87 ? 20.010 -10.258 -5.154 1.00 63.41 87 ALA A CA 1
ATOM 677 C C . ALA A 1 87 ? 20.947 -10.691 -4.023 1.00 63.41 87 ALA A C 1
ATOM 679 O O . ALA A 1 87 ? 21.253 -11.877 -3.899 1.00 63.41 87 ALA A O 1
ATOM 680 N N . THR A 1 88 ? 21.430 -9.750 -3.217 1.00 58.78 88 THR A N 1
ATOM 681 C CA . THR A 1 88 ? 22.116 -10.122 -1.986 1.00 58.78 88 THR A CA 1
ATOM 682 C C . THR A 1 88 ? 21.069 -10.673 -1.029 1.00 58.78 88 THR A C 1
ATOM 684 O O . THR A 1 88 ? 20.068 -10.017 -0.733 1.00 58.78 88 THR A O 1
ATOM 687 N N . GLU A 1 89 ? 21.271 -11.912 -0.587 1.00 44.16 89 GLU A N 1
ATOM 688 C CA . GLU A 1 89 ? 20.386 -12.566 0.368 1.00 44.16 89 GLU A CA 1
ATOM 689 C C . GLU A 1 89 ? 20.247 -11.692 1.626 1.00 44.16 89 GLU A C 1
ATOM 691 O O . GLU A 1 89 ? 21.220 -11.418 2.330 1.00 44.16 89 GLU A O 1
ATOM 696 N N . GLY A 1 90 ? 19.020 -11.242 1.912 1.00 54.88 90 GLY A N 1
ATOM 697 C CA . GLY A 1 90 ? 18.609 -11.062 3.303 1.00 54.88 90 GLY A CA 1
ATOM 698 C C . GLY A 1 90 ? 18.182 -9.688 3.819 1.00 54.88 90 GLY A C 1
ATOM 699 O O . GLY A 1 90 ? 18.022 -9.599 5.033 1.00 54.88 90 GLY A O 1
ATOM 700 N N . ARG A 1 91 ? 17.942 -8.627 3.026 1.00 69.19 91 ARG A N 1
ATOM 701 C CA . ARG A 1 91 ? 17.369 -7.388 3.629 1.00 69.19 91 ARG A CA 1
ATOM 702 C C . ARG A 1 91 ? 16.244 -6.659 2.900 1.00 69.19 91 ARG A C 1
ATOM 704 O O . ARG A 1 91 ? 15.504 -5.952 3.575 1.00 69.19 91 ARG A O 1
ATOM 711 N N . VAL A 1 92 ? 16.073 -6.802 1.587 1.00 78.56 92 VAL A N 1
ATOM 712 C CA . VAL A 1 92 ? 15.035 -6.062 0.841 1.00 78.56 92 VAL A CA 1
ATOM 713 C C . VAL A 1 92 ? 14.435 -6.962 -0.238 1.00 78.56 92 VAL A C 1
ATOM 715 O O . VAL A 1 92 ? 15.210 -7.593 -0.958 1.00 78.56 92 VAL A O 1
ATOM 718 N N . PRO A 1 93 ? 13.097 -7.050 -0.369 1.00 87.00 93 PRO A N 1
ATOM 719 C CA . PRO A 1 93 ? 12.480 -7.800 -1.456 1.00 87.00 93 PRO A CA 1
ATOM 720 C C . PRO A 1 93 ? 12.921 -7.237 -2.812 1.00 87.00 93 PRO A C 1
ATOM 722 O O . PRO A 1 93 ? 12.985 -6.020 -3.001 1.00 87.00 93 PRO A O 1
ATOM 725 N N . LEU A 1 94 ? 13.227 -8.139 -3.744 1.00 89.81 94 LEU A N 1
ATOM 726 C CA . LEU A 1 94 ? 13.637 -7.828 -5.110 1.00 89.81 94 LEU A CA 1
ATOM 727 C C . LEU A 1 94 ? 12.673 -8.489 -6.095 1.00 89.81 94 LEU A C 1
ATOM 729 O O . LEU A 1 94 ? 12.376 -9.675 -5.962 1.00 89.81 94 LEU A O 1
ATOM 733 N N . VAL A 1 95 ? 12.262 -7.742 -7.118 1.00 92.75 95 VAL A N 1
ATOM 734 C CA . VAL A 1 95 ? 11.554 -8.275 -8.288 1.00 92.75 95 VAL A CA 1
ATOM 735 C C . VAL A 1 95 ? 12.293 -7.868 -9.558 1.00 92.75 95 VAL A C 1
ATOM 737 O O . VAL A 1 95 ? 12.722 -6.724 -9.705 1.00 92.75 95 VAL A O 1
ATOM 740 N N . GLU A 1 96 ? 12.440 -8.806 -10.488 1.00 93.81 96 GLU A N 1
ATOM 741 C CA . GLU A 1 96 ? 12.987 -8.542 -11.818 1.00 93.81 96 GLU A CA 1
ATOM 742 C C . GLU A 1 96 ? 11.834 -8.358 -12.805 1.00 93.81 96 GLU A C 1
ATOM 744 O O . GLU A 1 96 ? 10.913 -9.175 -12.854 1.00 93.81 96 GLU A O 1
ATOM 749 N N . VAL A 1 97 ? 11.868 -7.269 -13.572 1.00 96.00 97 VAL A N 1
ATOM 750 C CA . VAL A 1 97 ? 10.818 -6.923 -14.532 1.00 96.00 97 VAL A CA 1
ATOM 751 C C . VAL A 1 97 ? 11.403 -6.483 -15.863 1.00 96.00 97 VAL A C 1
ATOM 753 O O . VAL A 1 97 ? 12.514 -5.960 -15.957 1.00 96.00 97 VAL A O 1
ATOM 756 N N . SER A 1 98 ? 10.603 -6.632 -16.907 1.00 96.62 98 SER A N 1
ATOM 757 C CA . SER A 1 98 ? 10.808 -5.941 -18.170 1.00 96.62 98 SER A CA 1
ATOM 758 C C . SER A 1 98 ? 9.580 -5.083 -18.415 1.00 96.62 98 SER A C 1
ATOM 760 O O . SER A 1 98 ? 8.530 -5.589 -18.807 1.00 96.62 98 SER A O 1
ATOM 762 N N . CYS A 1 99 ? 9.695 -3.772 -18.192 1.00 93.88 99 CYS A N 1
ATOM 763 C CA . CYS A 1 99 ? 8.595 -2.851 -18.489 1.00 93.88 99 CYS A CA 1
ATOM 764 C C . CYS A 1 99 ? 8.254 -2.811 -19.988 1.00 93.88 99 CYS A C 1
ATOM 766 O O . CYS A 1 99 ? 7.156 -2.399 -20.343 1.00 93.88 99 CYS A O 1
ATOM 768 N N . LEU A 1 100 ? 9.175 -3.244 -20.859 1.00 95.00 100 LEU A N 1
ATOM 769 C CA . LEU A 1 100 ? 8.950 -3.333 -22.301 1.00 95.00 100 LEU A CA 1
ATOM 770 C C . LEU A 1 100 ? 8.068 -4.533 -22.672 1.00 95.00 100 LEU A C 1
ATOM 772 O O . LEU A 1 100 ? 7.152 -4.395 -23.476 1.00 95.00 100 LEU A O 1
ATOM 776 N N . THR A 1 101 ? 8.351 -5.708 -22.103 1.00 95.31 101 THR A N 1
ATOM 777 C CA . THR A 1 101 ? 7.653 -6.959 -22.460 1.00 95.31 101 THR A CA 1
ATOM 778 C C . THR A 1 101 ? 6.505 -7.309 -21.511 1.00 95.31 101 THR A C 1
ATOM 780 O O . THR A 1 101 ? 5.689 -8.170 -21.823 1.00 95.31 101 THR A O 1
ATOM 783 N N . GLY A 1 102 ? 6.443 -6.671 -20.339 1.00 93.69 102 GLY A N 1
ATOM 784 C CA . GLY A 1 102 ? 5.513 -7.004 -19.258 1.00 93.69 102 GLY A CA 1
ATOM 785 C C . GLY A 1 102 ? 5.966 -8.175 -18.376 1.00 93.69 102 GLY A C 1
ATOM 786 O O . GLY A 1 102 ? 5.266 -8.525 -17.423 1.00 93.69 102 GLY A O 1
ATOM 787 N N . MET A 1 103 ? 7.130 -8.779 -18.646 1.00 94.94 103 MET A N 1
ATOM 788 C CA . MET A 1 103 ? 7.677 -9.858 -17.818 1.00 94.94 103 MET A CA 1
ATOM 789 C C . MET A 1 103 ? 7.863 -9.394 -16.367 1.00 94.94 103 MET A C 1
ATOM 791 O O . MET A 1 103 ? 8.313 -8.276 -16.117 1.00 94.94 103 MET A O 1
ATOM 795 N N . GLY A 1 104 ? 7.505 -10.253 -15.408 1.00 93.50 104 GLY A N 1
ATOM 796 C CA . GLY A 1 104 ? 7.644 -9.978 -13.972 1.00 93.50 104 GLY A CA 1
ATOM 797 C C . GLY A 1 104 ? 6.609 -9.005 -13.396 1.00 93.50 104 GLY A C 1
ATOM 798 O O . GLY A 1 104 ? 6.589 -8.788 -12.187 1.00 93.50 104 GLY A O 1
ATOM 799 N N . MET A 1 105 ? 5.709 -8.448 -14.217 1.00 94.38 105 MET A N 1
ATOM 800 C CA . MET A 1 105 ? 4.729 -7.456 -13.761 1.00 94.38 105 MET A CA 1
ATOM 801 C C . MET A 1 105 ? 3.693 -8.039 -12.789 1.00 94.38 105 MET A C 1
ATOM 803 O O . MET A 1 105 ? 3.312 -7.381 -11.825 1.00 94.38 105 MET A O 1
ATOM 807 N N . GLU A 1 106 ? 3.251 -9.283 -12.992 1.00 94.44 106 GLU A N 1
ATOM 808 C CA . GLU A 1 106 ? 2.336 -9.939 -12.046 1.00 94.44 106 GLU A CA 1
ATOM 809 C C . GLU A 1 106 ? 3.026 -10.224 -10.706 1.00 94.44 106 GLU A C 1
ATOM 811 O O . GLU A 1 106 ? 2.456 -9.935 -9.655 1.00 94.44 106 GLU A O 1
ATOM 816 N N . THR A 1 107 ? 4.287 -10.666 -10.736 1.00 93.69 107 THR A N 1
ATOM 817 C CA . THR A 1 107 ? 5.117 -10.818 -9.534 1.00 93.69 107 THR A CA 1
ATOM 818 C C . THR A 1 107 ? 5.275 -9.486 -8.807 1.00 93.69 107 THR A C 1
ATOM 820 O O . THR A 1 107 ? 5.080 -9.434 -7.597 1.00 93.69 107 THR A O 1
ATOM 823 N N . LEU A 1 108 ? 5.534 -8.395 -9.536 1.00 94.25 108 LEU A N 1
ATOM 824 C CA . LEU A 1 108 ? 5.629 -7.053 -8.964 1.00 94.25 108 LEU A CA 1
ATOM 825 C C . LEU A 1 108 ? 4.339 -6.657 -8.235 1.00 94.25 108 LEU A C 1
ATOM 827 O O . LEU A 1 108 ? 4.391 -6.202 -7.093 1.00 94.25 108 LEU A O 1
ATOM 831 N N . LYS A 1 109 ? 3.180 -6.869 -8.870 1.00 92.56 109 LYS A N 1
ATOM 832 C CA . LYS A 1 109 ? 1.863 -6.593 -8.276 1.00 92.56 109 LYS A CA 1
ATOM 833 C C . LYS A 1 109 ? 1.620 -7.413 -7.009 1.00 92.56 109 LYS A C 1
ATOM 835 O O . LYS A 1 109 ? 1.125 -6.878 -6.019 1.00 92.56 109 LYS A O 1
ATOM 840 N N . ASP A 1 110 ? 1.972 -8.695 -7.023 1.00 91.38 110 ASP A N 1
ATOM 841 C CA . ASP A 1 110 ? 1.795 -9.576 -5.868 1.00 91.38 110 ASP A CA 1
ATOM 842 C C . ASP A 1 110 ? 2.745 -9.219 -4.714 1.00 91.38 110 ASP A C 1
ATOM 844 O O . ASP A 1 110 ? 2.332 -9.257 -3.551 1.00 91.38 110 ASP A O 1
ATOM 848 N N . THR A 1 111 ? 3.978 -8.795 -5.013 1.00 90.69 111 THR A N 1
ATOM 849 C CA . THR A 1 111 ? 4.918 -8.291 -4.003 1.00 90.69 111 THR A CA 1
ATOM 850 C C . THR A 1 111 ? 4.452 -6.961 -3.411 1.00 90.69 111 THR A C 1
ATOM 852 O O . THR A 1 111 ? 4.445 -6.818 -2.188 1.00 90.69 111 THR A O 1
ATOM 855 N N . LEU A 1 112 ? 3.984 -6.017 -4.235 1.00 89.62 112 LEU A N 1
ATOM 856 C CA . LEU A 1 112 ? 3.390 -4.760 -3.761 1.00 89.62 112 LEU A CA 1
ATOM 857 C C . LEU A 1 112 ? 2.194 -5.008 -2.840 1.00 89.62 112 LEU A C 1
ATOM 859 O O . LEU A 1 112 ? 2.130 -4.424 -1.759 1.00 89.62 112 LEU A O 1
ATOM 863 N N . ARG A 1 113 ? 1.296 -5.934 -3.210 1.00 87.31 113 ARG A N 1
ATOM 864 C CA . ARG A 1 113 ? 0.203 -6.368 -2.330 1.00 87.31 113 ARG A CA 1
ATOM 865 C C . ARG A 1 113 ? 0.746 -6.876 -0.999 1.00 87.31 113 ARG A C 1
ATOM 867 O O . ARG A 1 113 ? 0.252 -6.459 0.037 1.00 87.31 113 ARG A O 1
ATOM 874 N N . SER A 1 114 ? 1.742 -7.765 -1.007 1.00 85.88 114 SER A N 1
ATOM 875 C CA . SER A 1 114 ? 2.288 -8.332 0.236 1.00 85.88 114 SER A CA 1
ATOM 876 C C . SER A 1 114 ? 2.900 -7.274 1.160 1.00 85.88 114 SER A C 1
ATOM 878 O O . SER A 1 114 ? 2.723 -7.352 2.373 1.00 85.88 114 SER A O 1
ATOM 880 N N . LEU A 1 115 ? 3.549 -6.252 0.594 1.00 82.62 115 LEU A N 1
ATOM 881 C CA . LEU A 1 115 ? 4.106 -5.133 1.352 1.00 82.62 115 LEU A CA 1
ATOM 882 C C . LEU A 1 115 ? 3.010 -4.266 1.972 1.00 82.62 115 LEU A C 1
ATOM 884 O O . LEU A 1 115 ? 3.078 -3.996 3.168 1.00 82.62 115 LEU A O 1
ATOM 888 N N . ALA A 1 116 ? 1.975 -3.914 1.204 1.00 78.69 116 ALA A N 1
ATOM 889 C CA . ALA A 1 116 ? 0.815 -3.188 1.724 1.00 78.69 116 ALA A CA 1
ATOM 890 C C . ALA A 1 116 ? 0.073 -3.991 2.809 1.00 78.69 116 ALA A C 1
ATOM 892 O O . ALA A 1 116 ? -0.349 -3.444 3.820 1.00 78.69 116 ALA A O 1
ATOM 893 N N . TRP A 1 117 ? -0.025 -5.309 2.628 1.00 72.06 117 TRP A N 1
ATOM 894 C CA . TRP A 1 117 ? -0.690 -6.225 3.552 1.00 72.06 117 TRP A CA 1
ATOM 895 C C . TRP A 1 117 ? 0.068 -6.445 4.865 1.00 72.06 117 TRP A C 1
ATOM 897 O O . TRP A 1 117 ? -0.537 -6.646 5.917 1.00 72.06 117 TRP A O 1
ATOM 907 N N . SER A 1 118 ? 1.404 -6.434 4.812 1.00 62.31 118 SER A N 1
ATOM 908 C CA . SER A 1 118 ? 2.256 -6.621 5.991 1.00 62.31 118 SER A CA 1
ATOM 909 C C . SER A 1 118 ? 2.110 -5.499 7.029 1.00 62.31 118 SER A C 1
ATOM 911 O O . SER A 1 118 ? 2.460 -5.698 8.192 1.00 62.31 118 SER A O 1
ATOM 913 N N . GLY A 1 119 ? 1.523 -4.361 6.639 1.00 56.81 119 GLY A N 1
ATOM 914 C CA . GLY A 1 119 ? 1.012 -3.339 7.548 1.00 56.81 119 GLY A CA 1
ATOM 915 C C . GLY A 1 119 ? -0.353 -3.729 8.123 1.00 56.81 119 GLY A C 1
ATOM 916 O O . GLY A 1 119 ? -1.374 -3.252 7.656 1.00 56.81 119 GLY A O 1
ATOM 917 N N . GLU A 1 120 ? -0.370 -4.620 9.118 1.00 51.44 120 GLU A N 1
ATOM 918 C CA . GLU A 1 120 ? -1.462 -4.824 10.096 1.00 51.44 120 GLU A CA 1
ATOM 919 C C . GLU A 1 120 ? -2.934 -4.830 9.607 1.00 51.44 120 GLU A C 1
ATOM 921 O O . GLU A 1 120 ? -3.825 -4.389 10.335 1.00 51.44 120 GLU A O 1
ATOM 926 N N . ILE A 1 121 ? -3.264 -5.386 8.437 1.00 48.66 121 ILE A N 1
ATOM 927 C CA . ILE A 1 121 ? -4.679 -5.573 8.060 1.00 48.66 121 ILE A CA 1
ATOM 928 C C . ILE A 1 121 ? -4.925 -7.014 7.605 1.00 48.66 121 ILE A C 1
ATOM 930 O O . ILE A 1 121 ? -4.576 -7.422 6.503 1.00 48.66 121 ILE A O 1
ATOM 934 N N . LYS A 1 122 ? -5.540 -7.814 8.488 1.00 45.34 122 LYS A N 1
ATOM 935 C CA . LYS A 1 122 ? -5.998 -9.181 8.184 1.00 45.34 122 LYS A CA 1
ATOM 936 C C . LYS A 1 122 ? -7.174 -9.144 7.191 1.00 45.34 122 LYS A C 1
ATOM 938 O O . LYS A 1 122 ? -8.079 -8.329 7.334 1.00 45.34 122 LYS A O 1
ATOM 943 N N . ALA A 1 123 ? -7.176 -10.065 6.221 1.00 45.72 123 ALA A N 1
ATOM 944 C CA . ALA A 1 123 ? -8.167 -10.189 5.125 1.00 45.72 123 ALA A CA 1
ATOM 945 C C . ALA A 1 123 ? -9.579 -10.367 5.648 1.00 45.72 123 ALA A C 1
ATOM 947 O O . ALA A 1 123 ? -10.543 -9.956 5.015 1.00 45.72 123 ALA A O 1
ATOM 948 N N . GLU A 1 124 ? -9.676 -11.005 6.804 1.00 46.41 124 GLU A N 1
ATOM 949 C CA . GLU A 1 124 ? -10.927 -11.352 7.455 1.00 46.41 124 GLU A CA 1
ATOM 950 C C . GLU A 1 124 ? -11.635 -10.110 8.034 1.00 46.41 124 GLU A C 1
ATOM 952 O O . GLU A 1 124 ? -12.759 -10.214 8.507 1.00 46.41 124 GLU A O 1
ATOM 957 N N . SER A 1 125 ? -11.007 -8.926 7.976 1.00 46.91 125 SER A N 1
ATOM 958 C CA . SER A 1 125 ? -11.486 -7.696 8.620 1.00 46.91 125 SER A CA 1
ATOM 959 C C . SER A 1 125 ? -12.219 -6.705 7.704 1.00 46.91 125 SER A C 1
ATOM 961 O O . SER A 1 125 ? -12.680 -5.680 8.203 1.00 46.91 125 SER A O 1
ATOM 963 N N . LEU A 1 126 ? -12.296 -6.918 6.386 1.00 49.41 126 LEU A N 1
ATOM 964 C CA . LEU A 1 126 ? -12.757 -5.878 5.449 1.00 49.41 126 LEU A CA 1
ATOM 965 C C . LEU A 1 126 ? -13.868 -6.351 4.503 1.00 49.41 126 LEU A C 1
ATOM 967 O O . LEU A 1 126 ? -13.745 -6.263 3.287 1.00 49.41 126 LEU A O 1
ATOM 971 N N . GLU A 1 127 ? -15.008 -6.755 5.061 1.00 49.19 127 GLU A N 1
ATOM 972 C CA . GLU A 1 127 ? -16.285 -6.622 4.333 1.00 49.19 127 GLU A CA 1
ATOM 973 C C . GLU A 1 127 ? -16.808 -5.172 4.349 1.00 49.19 127 GLU A C 1
ATOM 975 O O . GLU A 1 127 ? -17.753 -4.835 3.639 1.00 49.19 127 GLU A O 1
ATOM 980 N N . VAL A 1 128 ? -16.176 -4.277 5.121 1.00 56.00 128 VAL A N 1
ATOM 981 C CA . VAL A 1 128 ? -16.622 -2.890 5.289 1.00 56.00 128 VAL A CA 1
ATOM 982 C C . VAL A 1 128 ? -15.560 -1.918 4.781 1.00 56.00 128 VAL A C 1
ATOM 984 O O . VAL A 1 128 ? -14.571 -1.634 5.455 1.00 56.00 128 VAL A O 1
ATOM 987 N N . ALA A 1 129 ? -15.792 -1.348 3.598 1.00 57.56 129 ALA A N 1
ATOM 988 C CA . ALA A 1 129 ? -15.061 -0.171 3.146 1.00 57.56 129 ALA A CA 1
ATOM 989 C C . ALA A 1 129 ? -15.497 1.043 3.988 1.00 57.56 129 ALA A C 1
ATOM 991 O O . ALA A 1 129 ? -16.587 1.591 3.810 1.00 57.56 129 ALA A O 1
ATOM 992 N N . ILE A 1 130 ? -14.658 1.465 4.936 1.00 70.62 130 ILE A N 1
ATOM 993 C CA . ILE A 1 130 ? -14.878 2.694 5.706 1.00 70.62 130 ILE A CA 1
ATOM 994 C C . ILE A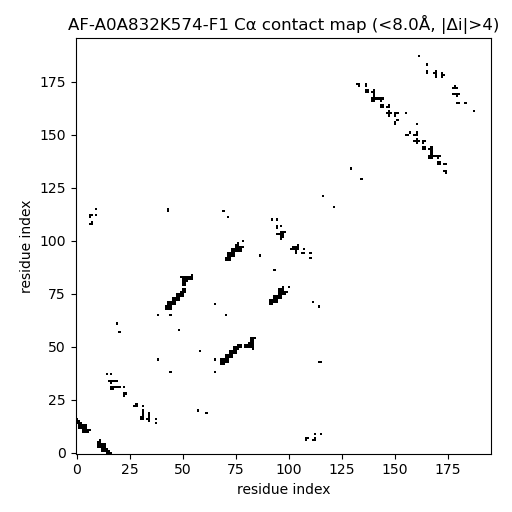 1 130 ? -14.260 3.889 4.969 1.00 70.62 130 ILE A C 1
ATOM 996 O O . ILE A 1 130 ? -13.104 3.850 4.560 1.00 70.62 130 ILE A O 1
ATOM 1000 N N . ASN A 1 131 ? -15.029 4.964 4.782 1.00 75.06 131 ASN A N 1
ATOM 1001 C CA . ASN A 1 131 ? -14.503 6.233 4.269 1.00 75.06 131 ASN A CA 1
ATOM 1002 C C . ASN A 1 131 ? -14.007 7.120 5.430 1.00 75.06 131 ASN A C 1
ATOM 1004 O O . ASN A 1 131 ? -14.245 6.820 6.603 1.00 75.06 131 ASN A O 1
ATOM 1008 N N . ALA A 1 132 ? -13.353 8.242 5.113 1.00 70.94 132 ALA A N 1
ATOM 1009 C CA . ALA A 1 132 ? -12.813 9.170 6.114 1.00 70.94 132 ALA A CA 1
ATOM 1010 C C . ALA A 1 132 ? -13.870 9.674 7.121 1.00 70.94 132 ALA A C 1
ATOM 1012 O O . ALA A 1 132 ? -13.565 9.852 8.298 1.00 70.94 132 ALA A O 1
ATOM 1013 N N . ARG A 1 133 ? -15.130 9.839 6.687 1.00 74.44 133 ARG A N 1
ATOM 1014 C CA . ARG A 1 133 ? -16.250 10.231 7.558 1.00 74.44 133 ARG A CA 1
ATOM 1015 C C . ARG A 1 133 ? -16.577 9.139 8.578 1.00 74.44 133 ARG A C 1
ATOM 1017 O O . ARG A 1 133 ? -16.739 9.437 9.756 1.00 74.44 133 ARG A O 1
ATOM 1024 N N . HIS A 1 134 ? -16.637 7.877 8.150 1.00 81.75 134 HIS A N 1
ATOM 1025 C CA . HIS A 1 134 ? -16.839 6.743 9.060 1.00 81.75 134 HIS A CA 1
ATOM 1026 C C . HIS A 1 134 ? -15.670 6.609 10.042 1.00 81.75 134 HIS A C 1
ATOM 1028 O O . HIS A 1 134 ? -15.880 6.335 11.220 1.00 81.75 134 HIS A O 1
ATOM 1034 N N . GLN A 1 135 ? -14.440 6.842 9.581 1.00 83.56 135 GLN A N 1
ATOM 1035 C CA . GLN A 1 135 ? -13.259 6.799 10.439 1.00 83.56 135 GLN A CA 1
ATOM 1036 C C . GLN A 1 135 ? -13.293 7.878 11.534 1.00 83.56 135 GLN A C 1
ATOM 1038 O O . GLN A 1 135 ? -12.992 7.574 12.689 1.00 83.56 135 GLN A O 1
ATOM 1043 N N . ASP A 1 136 ? -13.668 9.115 11.198 1.00 84.62 136 ASP A N 1
ATOM 1044 C CA . ASP A 1 136 ? -13.837 10.195 12.180 1.00 84.62 136 ASP A CA 1
ATOM 1045 C C . ASP A 1 136 ? -14.911 9.853 13.223 1.00 84.62 136 ASP A C 1
ATOM 1047 O O . ASP A 1 136 ? -14.659 9.909 14.429 1.00 84.62 136 ASP A O 1
ATOM 1051 N N . ALA A 1 137 ? -16.076 9.403 12.756 1.00 88.31 137 ALA A N 1
ATOM 1052 C CA . ALA A 1 137 ? -17.176 8.959 13.601 1.00 88.31 137 ALA A CA 1
ATOM 1053 C C . ALA A 1 137 ? -16.750 7.847 14.582 1.00 88.31 137 ALA A C 1
ATOM 1055 O O . ALA A 1 137 ? -16.975 7.957 15.788 1.00 88.31 137 ALA A O 1
ATOM 1056 N N . LEU A 1 138 ? -16.041 6.816 14.106 1.00 92.38 138 LEU A N 1
ATOM 1057 C CA . LEU A 1 138 ? -15.508 5.743 14.957 1.00 92.38 138 LEU A CA 1
ATOM 1058 C C . LEU A 1 138 ? -14.474 6.252 15.975 1.00 92.38 138 LEU A C 1
ATOM 1060 O O . LEU A 1 138 ? -14.450 5.792 17.119 1.00 92.38 138 LEU A O 1
ATOM 1064 N N . ARG A 1 139 ? -13.618 7.210 15.594 1.00 93.38 139 ARG A N 1
ATOM 1065 C CA . ARG A 1 139 ? -12.627 7.813 16.503 1.00 93.38 139 ARG A CA 1
ATOM 1066 C C . ARG A 1 139 ? -13.285 8.624 17.613 1.00 93.38 139 ARG A C 1
ATOM 1068 O O . ARG A 1 139 ? -12.879 8.496 18.774 1.00 93.38 139 ARG A O 1
ATOM 1075 N N . ARG A 1 140 ? -14.299 9.428 17.278 1.00 93.69 140 ARG A N 1
ATOM 1076 C CA . ARG A 1 140 ? -15.100 10.166 18.265 1.00 93.69 140 ARG A CA 1
ATOM 1077 C C . ARG A 1 140 ? -15.827 9.207 19.194 1.00 93.69 140 ARG A C 1
ATOM 1079 O O . ARG A 1 140 ? -15.687 9.339 20.408 1.00 93.69 140 ARG A O 1
ATOM 1086 N N . ALA A 1 141 ? -16.479 8.187 18.633 1.00 94.44 141 ALA A N 1
ATOM 1087 C CA . ALA A 1 141 ? -17.149 7.149 19.404 1.00 94.44 141 ALA A CA 1
ATOM 1088 C C . ALA A 1 141 ? -16.209 6.495 20.419 1.00 94.44 141 ALA A C 1
ATOM 1090 O O . ALA A 1 141 ? -16.486 6.489 21.615 1.00 94.44 141 ALA A O 1
ATOM 1091 N N . ARG A 1 142 ? -15.040 6.031 19.966 1.00 96.62 142 ARG A N 1
ATOM 1092 C CA . ARG A 1 142 ? -14.035 5.417 20.839 1.00 96.62 142 ARG A CA 1
ATOM 1093 C C . ARG A 1 142 ? -13.583 6.358 21.952 1.00 96.62 142 ARG A C 1
ATOM 1095 O O . ARG A 1 142 ? -13.515 5.941 23.104 1.00 96.62 142 ARG A O 1
ATOM 1102 N N . THR A 1 143 ? -13.254 7.603 21.612 1.00 97.19 143 THR A N 1
ATOM 1103 C CA . THR A 1 143 ? -12.783 8.601 22.584 1.00 97.19 143 THR A CA 1
ATOM 1104 C C . THR A 1 143 ? -13.811 8.818 23.691 1.00 97.19 143 THR A C 1
ATOM 1106 O O . THR A 1 143 ? -13.472 8.749 24.870 1.00 97.19 143 THR A O 1
ATOM 1109 N N . SER A 1 144 ? -15.070 9.024 23.318 1.00 95.44 144 SER A N 1
ATOM 1110 C CA . SER A 1 144 ? -16.155 9.258 24.267 1.00 95.44 144 SER A CA 1
ATOM 1111 C C . SER A 1 144 ? -16.507 8.019 25.095 1.00 95.44 144 SER A C 1
ATOM 1113 O O . SER A 1 144 ? -16.721 8.136 26.300 1.00 95.44 144 SER A O 1
ATOM 1115 N N . THR A 1 145 ? -16.463 6.815 24.518 1.00 95.75 145 THR A N 1
ATOM 1116 C CA . THR A 1 145 ? -16.645 5.565 25.279 1.00 95.75 145 THR A CA 1
ATOM 1117 C C . THR A 1 145 ? -15.545 5.367 26.323 1.00 95.75 145 THR A C 1
ATOM 1119 O O . THR A 1 145 ? -15.830 4.956 27.447 1.00 95.75 145 THR A O 1
ATOM 1122 N N . VAL A 1 146 ? -14.288 5.682 25.991 1.00 96.75 146 VAL A N 1
ATOM 1123 C CA . VAL A 1 146 ? -13.177 5.614 26.956 1.00 96.75 146 VAL A CA 1
ATOM 1124 C C . VAL A 1 146 ? -13.400 6.594 28.107 1.00 96.75 146 VAL A C 1
ATOM 1126 O O . VAL A 1 146 ? -13.306 6.186 29.261 1.00 96.75 146 VAL A O 1
ATOM 1129 N N . ARG A 1 147 ? -13.789 7.841 27.810 1.00 94.75 147 ARG A N 1
ATOM 1130 C CA . ARG A 1 147 ? -14.131 8.836 28.842 1.00 94.75 147 ARG A CA 1
ATOM 1131 C C . ARG A 1 147 ? -15.281 8.378 29.732 1.00 94.75 147 ARG A C 1
ATOM 1133 O O . ARG A 1 147 ? -15.174 8.466 30.947 1.00 94.75 147 ARG A O 1
ATOM 1140 N N . THR A 1 148 ? -16.324 7.798 29.139 1.00 93.75 148 THR A N 1
ATOM 1141 C CA . THR A 1 148 ? -17.465 7.222 29.868 1.00 93.75 148 THR A CA 1
ATOM 1142 C C . THR A 1 148 ? -17.000 6.148 30.859 1.00 93.75 148 THR A C 1
ATOM 1144 O O . THR A 1 148 ? -17.379 6.164 32.029 1.00 93.75 148 THR A O 1
ATOM 1147 N N . LEU A 1 149 ? -16.142 5.222 30.412 1.00 94.06 149 LEU A N 1
ATOM 1148 C CA . LEU A 1 149 ? -15.591 4.160 31.260 1.00 94.06 149 LEU A CA 1
ATOM 1149 C C . LEU A 1 149 ? -14.719 4.713 32.393 1.00 94.06 149 LEU A C 1
ATOM 1151 O O . LEU A 1 149 ? -14.774 4.206 33.513 1.00 94.06 149 LEU A O 1
ATOM 1155 N N . GLU A 1 150 ? -13.902 5.726 32.116 1.00 95.31 150 GLU A N 1
ATOM 1156 C CA . GLU A 1 150 ? -13.073 6.392 33.124 1.00 95.31 150 GLU A CA 1
ATOM 1157 C C . GLU A 1 150 ? -13.923 7.151 34.148 1.00 95.31 150 GLU A C 1
ATOM 1159 O O . GLU A 1 150 ? -13.697 7.010 35.352 1.00 95.31 150 GLU A O 1
ATOM 1164 N N . ALA A 1 151 ? -14.938 7.888 33.697 1.00 91.69 151 ALA A N 1
ATOM 1165 C CA . ALA A 1 151 ? -15.878 8.615 34.543 1.00 91.69 151 ALA A CA 1
ATOM 1166 C C . ALA A 1 151 ? -16.649 7.668 35.482 1.00 91.69 151 ALA A C 1
ATOM 1168 O O . ALA A 1 151 ? -16.746 7.937 36.680 1.00 91.69 151 ALA A O 1
ATOM 1169 N N . LEU A 1 152 ? -17.093 6.509 34.979 1.00 90.19 152 LEU A N 1
ATOM 1170 C CA . LEU A 1 152 ? -17.711 5.457 35.796 1.00 90.19 152 LEU A CA 1
ATOM 1171 C C . LEU A 1 152 ? -16.750 4.892 36.849 1.00 90.19 152 LEU A C 1
ATOM 1173 O O . LEU A 1 152 ? -17.116 4.758 38.014 1.00 90.19 152 LEU A O 1
ATOM 1177 N N . LYS A 1 153 ? -15.508 4.574 36.462 1.00 93.69 153 LYS A N 1
ATOM 1178 C CA . LYS A 1 153 ? -14.500 4.013 37.382 1.00 93.69 153 LYS A CA 1
ATOM 1179 C C . LYS A 1 153 ? -14.076 4.991 38.471 1.00 93.69 153 LYS A C 1
ATOM 1181 O O . LYS A 1 153 ? -13.744 4.568 39.573 1.00 93.69 153 LYS A O 1
ATOM 1186 N N . THR A 1 154 ? -14.050 6.279 38.149 1.00 94.19 154 THR A N 1
ATOM 1187 C CA . THR A 1 154 ? -13.637 7.347 39.070 1.00 94.19 154 THR A CA 1
ATOM 1188 C C . THR A 1 154 ? -14.796 7.911 39.893 1.00 94.19 154 THR A C 1
ATOM 1190 O O . THR A 1 154 ? -14.575 8.803 40.707 1.00 94.19 154 THR A O 1
ATOM 1193 N N . GLY A 1 155 ? -16.012 7.372 39.733 1.00 90.00 155 GLY A N 1
ATOM 1194 C CA . GLY A 1 155 ? -17.181 7.762 40.521 1.00 90.00 155 GLY A CA 1
ATOM 1195 C C . GLY A 1 155 ? -17.690 9.172 40.213 1.00 90.00 155 GLY A C 1
ATOM 1196 O O . GLY A 1 155 ? -18.185 9.849 41.111 1.00 90.00 155 GLY A O 1
ATOM 1197 N N . GLN A 1 156 ? -17.540 9.641 38.970 1.00 90.62 156 GLN A N 1
ATOM 1198 C CA . GLN A 1 156 ? -18.102 10.925 38.544 1.00 90.62 156 GLN A CA 1
ATOM 1199 C C . GLN A 1 156 ? -19.639 10.895 38.522 1.00 90.62 156 GLN A C 1
ATOM 1201 O O . GLN A 1 156 ? -20.257 9.829 38.550 1.00 90.62 156 GLN A O 1
ATOM 1206 N N . SER A 1 157 ? -20.261 12.080 38.445 1.00 90.31 157 SER A N 1
ATOM 1207 C CA . SER A 1 157 ? -21.717 12.187 38.296 1.00 90.31 157 SER A CA 1
ATOM 1208 C C . SER A 1 157 ? -22.194 11.427 37.061 1.00 90.31 157 SER A C 1
ATOM 1210 O O . SER A 1 157 ? -21.596 11.513 35.984 1.00 90.31 157 SER A O 1
ATOM 1212 N N . LEU A 1 158 ? -23.324 10.742 37.212 1.00 86.06 158 LEU A N 1
ATOM 1213 C CA . LEU A 1 158 ? -23.963 9.996 36.136 1.00 86.06 158 LEU A CA 1
ATOM 1214 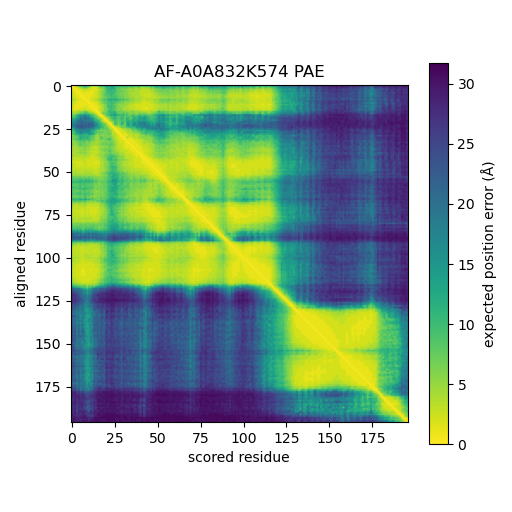C C . LEU A 1 158 ? -24.426 10.916 34.994 1.00 86.06 158 LEU A C 1
ATOM 1216 O O . LEU A 1 158 ? -24.501 10.458 33.859 1.00 86.06 158 LEU A O 1
ATOM 1220 N N . ASP A 1 159 ? -24.604 12.217 35.247 1.00 83.94 159 ASP A N 1
ATOM 1221 C CA . ASP A 1 159 ? -24.880 13.213 34.202 1.00 83.94 159 ASP A CA 1
ATOM 1222 C C . ASP A 1 159 ? -23.704 13.374 33.227 1.00 83.94 159 ASP A C 1
ATOM 1224 O O . ASP A 1 159 ? -23.897 13.461 32.013 1.00 83.94 159 ASP A O 1
ATOM 1228 N N . LEU A 1 160 ? -22.468 13.382 33.744 1.00 80.75 160 LEU A N 1
ATOM 1229 C CA . LEU A 1 160 ? -21.257 13.481 32.921 1.00 80.75 160 LEU A CA 1
ATOM 1230 C C . LEU A 1 160 ? -21.021 12.186 32.143 1.00 80.75 160 LEU A C 1
ATOM 1232 O O . LEU A 1 160 ? -20.712 12.222 30.953 1.00 80.75 160 LEU A O 1
ATOM 1236 N N . VAL A 1 161 ? -21.249 11.045 32.798 1.00 87.81 161 VAL A N 1
ATOM 1237 C CA . VAL A 1 161 ? -21.198 9.723 32.161 1.00 87.81 161 VAL A CA 1
ATOM 1238 C C . VAL A 1 161 ? -22.207 9.640 31.010 1.00 87.81 161 VAL A C 1
ATOM 1240 O O . VAL A 1 161 ? -21.854 9.218 29.909 1.00 87.81 161 VAL A O 1
ATOM 1243 N N . ALA A 1 162 ? -23.453 10.063 31.238 1.00 87.94 162 ALA A N 1
ATOM 1244 C CA . ALA A 1 162 ? -24.509 10.037 30.231 1.00 87.94 162 ALA A CA 1
ATOM 1245 C C . ALA A 1 162 ? -24.205 10.968 29.048 1.00 87.94 162 ALA A C 1
ATOM 1247 O O . ALA A 1 162 ? -24.471 10.611 27.897 1.00 87.94 162 ALA A O 1
ATOM 1248 N N . LEU A 1 163 ? -23.612 12.139 29.307 1.00 87.56 163 LEU A N 1
ATOM 1249 C CA . LEU A 1 163 ? -23.196 13.071 28.262 1.00 87.56 163 LEU A CA 1
ATOM 1250 C C . LEU A 1 163 ? -22.148 12.450 27.328 1.00 87.56 163 LEU A C 1
ATOM 1252 O O . LEU A 1 163 ? -22.333 12.468 26.109 1.00 87.56 163 LEU A O 1
ATOM 1256 N N . ASP A 1 164 ? -21.070 11.886 27.877 1.00 91.50 164 ASP A N 1
ATOM 1257 C CA . ASP A 1 164 ? -20.020 11.259 27.067 1.00 91.50 164 ASP A CA 1
ATOM 1258 C C . ASP A 1 164 ? -20.554 10.039 26.306 1.00 91.50 164 ASP A C 1
ATOM 1260 O O . ASP A 1 164 ? -20.287 9.887 25.110 1.00 91.50 164 ASP A O 1
ATOM 1264 N N . LEU A 1 165 ? -21.391 9.218 26.943 1.00 90.56 165 LEU A N 1
ATOM 1265 C CA . LEU A 1 165 ? -22.007 8.071 26.282 1.00 90.56 165 LEU A CA 1
ATOM 1266 C C . LEU A 1 165 ? -22.879 8.508 25.096 1.00 90.56 165 LEU A C 1
ATOM 1268 O O . LEU A 1 165 ? -22.816 7.907 24.023 1.00 90.56 165 LEU A O 1
ATOM 1272 N N . ARG A 1 166 ? -23.632 9.604 25.237 1.00 88.06 166 ARG A N 1
ATOM 1273 C CA . ARG A 1 166 ? -24.442 10.168 24.149 1.00 88.06 166 ARG A CA 1
ATOM 1274 C C . ARG A 1 166 ? -23.589 10.629 22.972 1.00 88.06 166 ARG A C 1
ATOM 1276 O O . ARG A 1 166 ? -23.964 10.393 21.824 1.00 88.06 166 ARG A O 1
ATOM 1283 N N . ILE A 1 167 ? -22.443 11.261 23.228 1.00 91.06 167 ILE A N 1
ATOM 1284 C CA . ILE A 1 167 ? -21.509 11.649 22.160 1.00 91.06 167 ILE A CA 1
ATOM 1285 C C . ILE A 1 167 ? -21.029 10.401 21.409 1.00 91.06 167 ILE A C 1
ATOM 1287 O O . ILE A 1 167 ? -20.971 10.417 20.177 1.00 91.06 167 ILE A O 1
ATOM 1291 N N . ALA A 1 168 ? -20.746 9.310 22.127 1.00 92.50 168 ALA A N 1
ATOM 1292 C CA . ALA A 1 168 ? -20.301 8.072 21.503 1.00 92.50 168 ALA A CA 1
ATOM 1293 C C . ALA A 1 168 ? -21.373 7.443 20.601 1.00 92.50 168 ALA A C 1
ATOM 1295 O O . ALA A 1 168 ? -21.095 7.089 19.454 1.00 92.50 168 ALA A O 1
ATOM 1296 N N . VAL A 1 169 ? -22.603 7.345 21.105 1.00 91.06 169 VAL A N 1
ATOM 1297 C CA . VAL A 1 169 ? -23.737 6.748 20.387 1.00 91.06 169 VAL A CA 1
ATOM 1298 C C . VAL A 1 169 ? -24.118 7.595 19.174 1.00 91.06 169 VAL A C 1
ATOM 1300 O O . VAL A 1 169 ? -24.300 7.043 18.093 1.00 91.06 169 VAL A O 1
ATOM 1303 N N . ASN A 1 170 ? -24.157 8.924 19.301 1.00 88.88 170 ASN A N 1
ATOM 1304 C CA . ASN A 1 170 ? -24.419 9.814 18.167 1.00 88.88 170 ASN A CA 1
ATOM 1305 C C . ASN A 1 170 ? -23.375 9.658 17.061 1.00 88.88 170 ASN A C 1
ATOM 1307 O O . ASN A 1 170 ? -23.739 9.560 15.892 1.00 88.88 170 ASN A O 1
ATOM 1311 N N . ALA A 1 171 ? -22.091 9.586 17.422 1.00 90.50 171 ALA A N 1
ATOM 1312 C CA . ALA A 1 171 ? -21.026 9.399 16.447 1.00 90.50 171 ALA A CA 1
ATOM 1313 C C . ALA A 1 171 ? -21.176 8.061 15.698 1.00 90.50 171 ALA A C 1
ATOM 1315 O O . ALA A 1 171 ? -21.025 8.025 14.482 1.00 90.50 171 ALA A O 1
ATOM 1316 N N . LEU A 1 172 ? -21.551 6.972 16.378 1.00 90.06 172 LEU A N 1
ATOM 1317 C CA . LEU A 1 172 ? -21.878 5.704 15.707 1.00 90.06 172 LEU A CA 1
ATOM 1318 C C . LEU A 1 172 ? -23.132 5.816 14.835 1.00 90.06 172 LEU A C 1
ATOM 1320 O O . 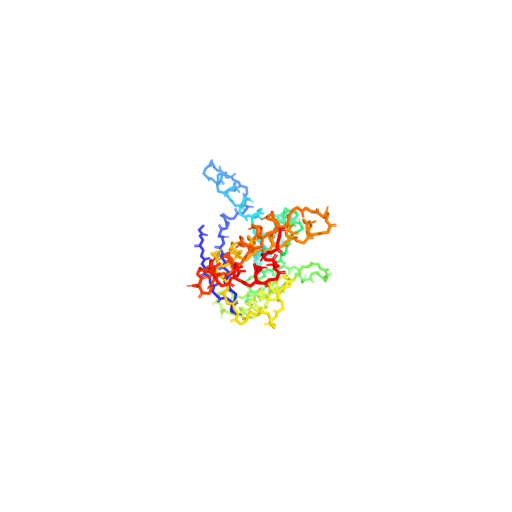LEU A 1 172 ? -23.166 5.300 13.719 1.00 90.06 172 LEU A O 1
ATOM 1324 N N . GLY A 1 173 ? -24.139 6.530 15.322 1.00 86.06 173 GLY A N 1
ATOM 1325 C CA . GLY A 1 173 ? -25.377 6.807 14.617 1.00 86.06 173 GLY A CA 1
ATOM 1326 C C . GLY A 1 173 ? -25.174 7.507 13.270 1.00 86.06 173 GLY A C 1
ATOM 1327 O O . GLY A 1 173 ? -25.795 7.135 12.274 1.00 86.06 173 GLY A O 1
ATOM 1328 N N . GLU A 1 174 ? -24.220 8.437 13.184 1.00 83.62 174 GLU A N 1
ATOM 1329 C CA . GLU A 1 174 ? -23.833 9.084 11.923 1.00 83.62 174 GLU A CA 1
ATOM 1330 C C . GLU A 1 174 ? -23.370 8.082 10.850 1.00 83.62 174 GLU A C 1
ATOM 1332 O O . GLU A 1 174 ? -23.533 8.335 9.653 1.00 83.62 174 GLU A O 1
ATOM 1337 N N . ILE A 1 175 ? -22.797 6.942 11.244 1.00 83.62 175 ILE A N 1
ATOM 1338 C CA . ILE A 1 175 ? -22.344 5.896 10.315 1.00 83.62 175 ILE A CA 1
ATOM 1339 C C . ILE A 1 175 ? -23.548 5.162 9.718 1.00 83.62 175 ILE A C 1
ATOM 1341 O O . ILE A 1 175 ? -23.576 4.920 8.513 1.00 83.62 175 ILE A O 1
ATOM 1345 N N . VAL A 1 176 ? -24.550 4.857 10.547 1.00 80.38 176 VAL A N 1
ATOM 1346 C CA . VAL A 1 176 ? -25.758 4.096 10.175 1.00 80.38 176 VAL A CA 1
ATOM 1347 C C . VAL A 1 176 ? -26.870 5.006 9.619 1.00 80.38 176 VAL A C 1
ATOM 1349 O O . VAL A 1 176 ? -27.885 4.526 9.123 1.00 80.38 176 VAL A O 1
ATOM 1352 N N . GLY A 1 177 ? -26.685 6.330 9.669 1.00 68.75 177 GLY A N 1
ATOM 1353 C CA . GLY A 1 177 ? -27.690 7.318 9.259 1.00 68.75 177 GLY A CA 1
ATOM 1354 C C . GLY A 1 177 ? -28.803 7.532 10.291 1.00 68.75 177 GLY A C 1
ATOM 1355 O O . GLY A 1 177 ? -29.851 8.074 9.954 1.00 68.75 177 GLY A O 1
ATOM 1356 N N . GLN A 1 178 ? -28.585 7.113 11.539 1.00 64.50 178 GLN A N 1
ATOM 1357 C CA . GLN A 1 178 ? -29.524 7.253 12.649 1.00 64.50 178 GLN A CA 1
ATOM 1358 C C . GLN A 1 178 ? -28.942 8.231 13.669 1.00 64.50 178 GLN A C 1
ATOM 1360 O O . GLN A 1 178 ? -28.005 7.897 14.378 1.00 64.50 178 GLN A O 1
ATOM 1365 N N . THR A 1 179 ? -29.461 9.449 13.788 1.00 57.66 179 THR A N 1
ATOM 1366 C CA . THR A 1 179 ? -29.086 10.320 14.914 1.00 57.66 179 THR A CA 1
ATOM 1367 C C . THR A 1 179 ? -29.768 9.819 16.185 1.00 57.66 179 THR A C 1
ATOM 1369 O O . THR A 1 179 ? -30.958 10.032 16.391 1.00 57.66 179 THR A O 1
ATOM 1372 N N . ALA A 1 180 ? -29.010 9.102 17.011 1.00 55.69 180 ALA A N 1
ATOM 1373 C CA . ALA A 1 180 ? -29.476 8.428 18.215 1.00 55.69 180 ALA A CA 1
ATOM 1374 C C . ALA A 1 180 ? -29.612 9.400 19.399 1.00 55.69 180 ALA A C 1
ATOM 1376 O O . ALA A 1 180 ? -28.744 9.474 20.269 1.00 55.69 180 ALA A O 1
ATOM 1377 N N . THR A 1 181 ? -30.697 10.172 19.441 1.00 56.16 181 THR A N 1
ATOM 1378 C CA . THR A 1 181 ? -30.908 11.146 20.524 1.00 56.16 181 THR A CA 1
ATOM 1379 C C . THR A 1 181 ? -32.008 10.803 21.519 1.00 56.16 181 THR A C 1
ATOM 1381 O O . THR A 1 181 ? -31.912 11.306 22.634 1.00 56.16 181 THR A O 1
ATOM 1384 N N . GLU A 1 182 ? -32.999 9.977 21.175 1.00 56.78 182 GLU A N 1
ATOM 1385 C CA . GLU A 1 182 ? -34.177 9.757 22.039 1.00 56.78 182 GLU A CA 1
ATOM 1386 C C . GLU A 1 182 ? -34.128 8.409 22.784 1.00 56.78 182 GLU A C 1
ATOM 1388 O O . GLU A 1 182 ? -34.078 8.404 24.012 1.00 56.78 182 GLU A O 1
ATOM 1393 N N . ASP A 1 183 ? -33.972 7.282 22.084 1.00 57.31 183 ASP A N 1
ATOM 1394 C CA . ASP A 1 183 ? -34.078 5.937 22.689 1.00 57.31 183 ASP A CA 1
ATOM 1395 C C . ASP A 1 183 ? -33.030 5.624 23.777 1.00 57.31 183 ASP A C 1
ATOM 1397 O O . ASP A 1 183 ? -33.261 4.821 24.685 1.00 57.31 183 ASP A O 1
ATOM 1401 N N . LEU A 1 184 ? -31.852 6.252 23.708 1.00 57.41 184 LEU A N 1
ATOM 1402 C CA . LEU A 1 184 ? -30.773 6.003 24.667 1.00 57.41 184 LEU A CA 1
ATOM 1403 C C . LEU A 1 184 ? -30.997 6.724 26.004 1.00 57.41 184 LEU A C 1
ATOM 1405 O O . LEU A 1 184 ? -30.589 6.221 27.050 1.00 57.41 184 LEU A O 1
ATOM 1409 N N . LEU A 1 185 ? -31.638 7.898 25.975 1.00 56.34 185 LEU A N 1
ATOM 1410 C CA . LEU A 1 185 ? -31.985 8.627 27.194 1.00 56.34 185 LEU A CA 1
ATOM 1411 C C . LEU A 1 185 ? -33.054 7.854 27.960 1.00 56.34 185 LEU A C 1
ATOM 1413 O O . LEU A 1 185 ? -32.894 7.645 29.159 1.00 56.34 185 LEU A O 1
ATOM 1417 N N . ASP A 1 186 ? -34.067 7.342 27.264 1.00 58.03 186 ASP A N 1
ATOM 1418 C CA . ASP A 1 186 ? -35.120 6.534 27.878 1.00 58.03 186 ASP A CA 1
ATOM 1419 C C . ASP A 1 186 ? -34.556 5.262 28.523 1.00 58.03 186 ASP A C 1
ATOM 1421 O O . ASP A 1 186 ? -34.915 4.928 29.652 1.00 58.03 186 ASP A O 1
ATOM 1425 N N . ALA A 1 187 ? -33.594 4.594 27.882 1.00 59.97 187 ALA A N 1
ATOM 1426 C CA . ALA A 1 187 ? -32.937 3.421 28.457 1.00 59.97 187 ALA A CA 1
ATOM 1427 C C . ALA A 1 187 ? -32.130 3.748 29.731 1.00 59.97 187 ALA A C 1
ATOM 1429 O O . ALA A 1 187 ? -32.204 3.000 30.706 1.00 59.97 187 ALA A O 1
ATOM 1430 N N . ILE A 1 188 ? -31.404 4.871 29.758 1.00 58.28 188 ILE A N 1
ATOM 1431 C CA . ILE A 1 188 ? -30.614 5.301 30.923 1.00 58.28 188 ILE A CA 1
ATOM 1432 C C . ILE A 1 188 ? -31.536 5.768 32.058 1.00 58.28 188 ILE A C 1
ATOM 1434 O O . ILE A 1 188 ? -31.382 5.313 33.189 1.00 58.28 188 ILE A O 1
ATOM 1438 N N . PHE A 1 189 ? -32.531 6.611 31.767 1.00 61.16 189 PHE A N 1
ATOM 1439 C CA . PHE A 1 189 ? -33.461 7.152 32.763 1.00 61.16 189 PHE A CA 1
ATOM 1440 C C . PHE A 1 189 ? -34.477 6.126 33.270 1.00 61.16 189 PHE A C 1
ATOM 1442 O O . PHE A 1 189 ? -34.922 6.247 34.407 1.00 61.16 189 PHE A O 1
ATOM 1449 N N . SER A 1 190 ? -34.777 5.067 32.509 1.00 59.34 190 SER A N 1
ATOM 1450 C CA . SER A 1 190 ? -35.624 3.960 32.985 1.00 59.34 190 SER A CA 1
ATOM 1451 C C . SER A 1 190 ? -35.031 3.188 34.173 1.00 59.34 190 SER A C 1
ATOM 1453 O O . SER A 1 190 ? -35.772 2.539 34.910 1.00 59.34 190 SER A O 1
ATOM 1455 N N . GLN A 1 191 ? -33.712 3.272 34.391 1.00 52.81 191 GLN A N 1
ATOM 1456 C CA . GLN A 1 191 ? -33.022 2.654 35.530 1.00 52.81 191 GLN A CA 1
ATOM 1457 C C . GLN A 1 191 ? -32.819 3.611 36.713 1.00 52.81 191 GLN A C 1
ATOM 1459 O O . GLN A 1 191 ? -32.384 3.179 37.782 1.00 52.81 191 GLN A O 1
ATOM 1464 N N . PHE A 1 192 ? -33.183 4.887 36.565 1.00 56.09 192 PHE A N 1
ATOM 1465 C CA . PHE A 1 192 ? -33.270 5.826 37.676 1.00 56.09 192 PHE A CA 1
ATOM 1466 C C . PHE A 1 192 ? -34.717 5.886 38.156 1.00 56.09 192 PHE A C 1
ATOM 1468 O O . PHE A 1 192 ? -35.587 6.447 37.496 1.00 56.09 192 PHE A O 1
ATOM 1475 N N . CYS A 1 193 ? -34.992 5.326 39.332 1.00 43.12 193 CYS A N 1
ATOM 1476 C CA . CYS A 1 193 ? -36.265 5.562 40.002 1.00 43.12 193 CYS A CA 1
ATOM 1477 C C . CYS A 1 193 ? -36.432 7.071 40.253 1.00 43.12 193 CYS A C 1
ATOM 1479 O O . CYS A 1 193 ? -35.848 7.614 41.189 1.00 43.12 193 CYS A O 1
ATOM 1481 N N . ILE A 1 194 ? -37.252 7.747 39.445 1.00 49.50 194 ILE A N 1
ATOM 1482 C CA . ILE A 1 194 ? -37.769 9.076 39.775 1.00 49.50 194 ILE A CA 1
ATOM 1483 C C . ILE A 1 194 ? -38.802 8.867 40.883 1.00 49.50 194 ILE A C 1
ATOM 1485 O O . ILE A 1 194 ? -39.928 8.443 40.624 1.00 49.50 194 ILE A O 1
ATOM 1489 N N . GLY A 1 195 ? -38.404 9.103 42.134 1.00 49.88 195 GLY A N 1
ATOM 1490 C CA . GLY A 1 195 ? -39.324 8.907 43.251 1.00 49.88 195 GLY A CA 1
ATOM 1491 C C . GLY A 1 195 ? -38.772 9.046 44.668 1.00 49.88 195 GLY A C 1
ATOM 1492 O O . GLY A 1 195 ? -39.161 8.236 45.508 1.00 49.88 195 GLY A O 1
ATOM 1493 N N . LYS A 1 196 ? -37.905 10.033 44.939 1.00 38.62 196 LYS A N 1
ATOM 1494 C CA . LYS A 1 196 ? -37.951 10.960 46.096 1.00 38.62 196 LYS A CA 1
ATOM 1495 C C . LYS A 1 196 ? -36.749 11.897 46.097 1.00 38.62 196 LYS A C 1
ATOM 1497 O O . LYS A 1 196 ? -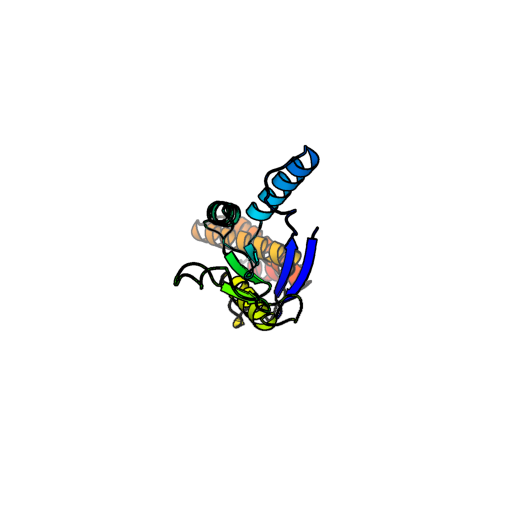35.618 11.385 45.985 1.00 38.62 196 LYS A O 1
#

Radius of gyration: 26.23 Å; Cα contacts (8 Å, |Δi|>4): 218; chains: 1; bounding box: 66×38×69 Å

pLDDT: mean 78.44, std 15.09, range [38.62, 97.19]

Foldseek 3Di:
DWDWDQQPNDIDIDDDQPPCDDDPDPVVVVSNVVNLVCLVPDQEAEAEDAQQDADDPVSVVVVVSNPPHQYEYEHEPPVHDGRYDDDDPDDHHYFYAYPPVGPRVNVVSVVVVVSVVVPDDDPVPPPDDDDPLLVVLQVLLVVLVVVLVVCVVVVHDVVSSLVSNLSNVQSNCVVVVHRPDPPSVCVVCVPPPPDD

Secondary structure (DSSP, 8-state):
-EEEEEETTEEEEEE-----PPPSSHHHHHHHHHHHHHHHH-SSEEEEEETTSPPPHHHHHHHHHTTTS-EEEEEE-TTSPP-SPPPPTTSS-EEE--TTT-TTHHHHHHHHHHHHHHTT--GGG-S----HHHHHHHHHHHHHHHHHHHHHHTT--HHHHHHHHHHHHHHHHHHHT----SHHHHHHHTTS----